Protein AF-0000000070552773 (afdb_homodimer)

pLDDT: mean 83.25, std 14.82, range [40.34, 98.75]

Nearest PDB structures (foldseek):
  8hmy-assembly1_B  TM=5.445E-01  e=4.331E+00  Homo sapiens
  3r3p-assembly1_B  TM=3.206E-01  e=7.259E-01  Bacillus phage 0305phi8-36
  2enx-assembly1_A  TM=3.230E-01  e=8.527E+00  Streptococcus agalactiae A909
  8hmy-assembly1_B  TM=5.468E-01  e=3.067E+00  Homo sapiens
  2enx-assembly1_A  TM=3.230E-01  e=8.173E+00  Streptococcus agalactiae A909

Foldseek 3Di:
DQDDPVRLLLVLLVLVCVVQVWDAFPCLPPDPQGVFGIDDPLETEREEEDSAQDPDDDDDPVSVVVQVVNSVVVVRPAYWYWYYNNDNDIDIDGDPVVVLVVVLVVQLVVVLVVPPLVVLQVVCVPPNVVSVVVNVCVSVVSSVVSVD/DQQDPVRLLLVLLVLVCVVQVWDADPCLPPDPQQVFGIDDPLETEREEEDSAQDPDDDDDPVSVVVQVVNSVVVVRPAYWYWYYNNDNDIDIDGDPVVVLVVVLVVQLVVVLVVPPLVVLQVVCVVPNVVSVVVNVCVSVVSSVVSVD

Structure (mmCIF, N/CA/C/O backbone):
data_AF-0000000070552773-model_v1
#
loop_
_entity.id
_entity.type
_entity.pdbx_description
1 polymer 'Holliday junction resolvase'
#
loop_
_atom_site.group_PDB
_atom_site.id
_atom_site.type_symbol
_atom_site.label_atom_id
_atom_site.label_alt_id
_atom_site.label_comp_id
_atom_site.label_asym_id
_atom_site.label_entity_id
_atom_site.label_seq_id
_atom_site.pdbx_PDB_ins_code
_atom_site.Cartn_x
_atom_site.Cartn_y
_atom_site.Cartn_z
_atom_site.occupancy
_atom_site.B_iso_or_equiv
_atom_site.auth_seq_id
_atom_site.auth_comp_id
_atom_site.auth_asym_id
_atom_site.auth_atom_id
_atom_site.pdbx_PDB_model_num
ATOM 1 N N . MET A 1 1 ? 22.359 13.383 24.219 1 40.75 1 MET A N 1
ATOM 2 C CA . MET A 1 1 ? 22.703 14.305 23.125 1 40.75 1 MET A CA 1
ATOM 3 C C . MET A 1 1 ? 21.625 14.32 22.062 1 40.75 1 MET A C 1
ATOM 5 O O . MET A 1 1 ? 21.109 13.266 21.672 1 40.75 1 MET A O 1
ATOM 9 N N . LYS A 1 2 ? 20.891 15.414 22.062 1 51.78 2 LYS A N 1
ATOM 10 C CA . LYS A 1 2 ? 19.766 15.609 21.156 1 51.78 2 LYS A CA 1
ATOM 11 C C . LYS A 1 2 ? 20.141 15.227 19.734 1 51.78 2 LYS A C 1
ATOM 13 O O . LYS A 1 2 ? 21.156 15.68 19.203 1 51.78 2 LYS A O 1
ATOM 18 N N . ASP A 1 3 ? 19.672 14.094 19.234 1 62.69 3 ASP A N 1
ATOM 19 C CA . ASP A 1 3 ? 20.047 13.656 17.891 1 62.69 3 ASP A CA 1
ATOM 20 C C . ASP A 1 3 ? 19.875 14.781 16.875 1 62.69 3 ASP A C 1
ATOM 22 O O . ASP A 1 3 ? 18.906 15.539 16.938 1 62.69 3 ASP A O 1
ATOM 26 N N . SER A 1 4 ? 20.906 15.078 16.219 1 80.44 4 SER A N 1
ATOM 27 C CA . SER A 1 4 ? 20.781 16.016 15.109 1 80.44 4 SER A CA 1
ATOM 28 C C . SER A 1 4 ? 19.719 15.578 14.117 1 80.44 4 SER A C 1
ATOM 30 O O . SER A 1 4 ? 19.312 14.414 14.109 1 80.44 4 SER A O 1
ATOM 32 N N . THR A 1 5 ? 19.078 16.5 13.57 1 83.69 5 THR A N 1
ATOM 33 C CA . THR A 1 5 ? 18.094 16.234 12.523 1 83.69 5 THR A CA 1
ATOM 34 C C . THR A 1 5 ? 18.641 15.203 11.531 1 83.69 5 THR A C 1
ATOM 36 O O . THR A 1 5 ? 17.922 14.289 11.125 1 83.69 5 THR A O 1
ATOM 39 N N . ARG A 1 6 ? 19.922 15.305 11.258 1 83.94 6 ARG A N 1
ATOM 40 C CA . ARG A 1 6 ? 20.547 14.391 10.312 1 83.94 6 ARG A CA 1
ATOM 41 C C . ARG A 1 6 ? 20.625 12.977 10.891 1 83.94 6 ARG A C 1
ATOM 43 O O . ARG A 1 6 ? 20.375 12 10.18 1 83.94 6 ARG A O 1
ATOM 50 N N . ALA A 1 7 ? 20.906 12.891 12.086 1 86.38 7 ALA A N 1
ATOM 51 C CA . ALA A 1 7 ? 21 11.594 12.734 1 86.38 7 ALA A CA 1
ATOM 52 C C . ALA A 1 7 ? 19.641 10.906 12.812 1 86.38 7 ALA A C 1
ATOM 54 O O . ALA A 1 7 ? 19.531 9.703 12.562 1 86.38 7 ALA A O 1
ATOM 55 N N . LYS A 1 8 ? 18.672 11.656 13.133 1 90 8 LYS A N 1
ATOM 56 C CA . LYS A 1 8 ? 17.312 11.102 13.25 1 90 8 LYS A CA 1
ATOM 57 C C . LYS A 1 8 ? 16.797 10.641 11.891 1 90 8 LYS A C 1
ATOM 59 O O . LYS A 1 8 ? 16.188 9.578 11.789 1 90 8 LYS A O 1
ATOM 64 N N . SER A 1 9 ? 17.062 11.414 10.883 1 89.62 9 SER A N 1
ATOM 65 C CA . SER A 1 9 ? 16.672 11.055 9.523 1 89.62 9 SER A CA 1
ATOM 66 C C . SER A 1 9 ? 17.359 9.773 9.062 1 89.62 9 SER A C 1
ATOM 68 O O . SER A 1 9 ? 16.734 8.891 8.477 1 89.62 9 SER A O 1
ATOM 70 N N . SER A 1 10 ? 18.562 9.695 9.375 1 88.38 10 SER A N 1
ATOM 71 C CA . SER A 1 10 ? 19.344 8.523 8.984 1 88.38 10 SER A CA 1
ATOM 72 C C . SER A 1 10 ? 18.828 7.262 9.672 1 88.38 10 SER A C 1
ATOM 74 O O . SER A 1 10 ? 18.766 6.195 9.062 1 88.38 10 SER A O 1
ATOM 76 N N . LYS A 1 11 ? 18.484 7.398 10.906 1 91.25 11 LYS A N 1
ATOM 77 C CA . LYS A 1 11 ? 17.938 6.266 11.641 1 91.25 11 LYS A CA 1
ATOM 78 C C . LYS A 1 11 ? 16.625 5.789 11.023 1 91.25 11 LYS A C 1
ATOM 80 O O . LYS A 1 11 ? 16.375 4.586 10.922 1 91.25 11 LYS A O 1
ATOM 85 N N . GLN A 1 12 ? 15.805 6.719 10.648 1 93.38 12 GLN A N 1
ATOM 86 C CA . GLN A 1 12 ? 14.555 6.344 10 1 93.38 12 GLN A CA 1
ATOM 87 C C . GLN A 1 12 ? 14.812 5.605 8.688 1 93.38 12 GLN A C 1
ATOM 89 O O . GLN A 1 12 ? 14.203 4.57 8.422 1 93.38 12 GLN A O 1
ATOM 94 N N . GLU A 1 13 ? 15.688 6.219 7.879 1 92.81 13 GLU A N 1
ATOM 95 C CA . GLU A 1 13 ? 15.992 5.625 6.578 1 92.81 13 GLU A CA 1
ATOM 96 C C . GLU A 1 13 ? 16.531 4.207 6.73 1 92.81 13 GLU A C 1
ATOM 98 O O . GLU A 1 13 ? 16.172 3.312 5.965 1 92.81 13 GLU A O 1
ATOM 103 N N . LYS A 1 14 ? 17.297 4 7.73 1 91.38 14 LYS A N 1
ATOM 104 C CA . LYS A 1 14 ? 17.828 2.666 7.996 1 91.38 14 LYS A CA 1
ATOM 105 C C . LYS A 1 14 ? 16.719 1.701 8.398 1 91.38 14 LYS A C 1
ATOM 107 O O . LYS A 1 14 ? 16.703 0.55 7.961 1 91.38 14 LYS A O 1
ATOM 112 N N . ARG A 1 15 ? 15.859 2.113 9.227 1 94.25 15 ARG A N 1
ATOM 113 C CA . ARG A 1 15 ? 14.727 1.3 9.664 1 94.25 15 ARG A CA 1
ATOM 114 C C . ARG A 1 15 ? 13.844 0.911 8.477 1 94.25 15 ARG A C 1
ATOM 116 O O . ARG A 1 15 ? 13.461 -0.252 8.344 1 94.25 15 ARG A O 1
ATOM 123 N N . ILE A 1 16 ? 13.586 1.885 7.641 1 94.69 16 ILE A N 1
ATOM 124 C CA . ILE A 1 16 ? 12.766 1.653 6.457 1 94.69 16 ILE A CA 1
ATOM 125 C C . ILE A 1 16 ? 13.453 0.635 5.547 1 94.69 16 ILE A C 1
ATOM 127 O O . ILE A 1 16 ? 12.828 -0.329 5.102 1 94.69 16 ILE A O 1
ATOM 131 N N . ALA A 1 17 ? 14.719 0.904 5.297 1 93.19 17 ALA A N 1
ATOM 132 C CA . ALA A 1 17 ? 15.484 0.023 4.414 1 93.19 17 ALA A CA 1
ATOM 133 C C . ALA A 1 17 ? 15.477 -1.411 4.934 1 93.19 17 ALA A C 1
ATOM 135 O O . ALA A 1 17 ? 15.281 -2.357 4.168 1 93.19 17 ALA A O 1
ATOM 136 N N . LYS A 1 18 ? 15.617 -1.566 6.168 1 91.25 18 LYS A N 1
ATOM 137 C CA . LYS A 1 18 ? 15.625 -2.891 6.781 1 91.25 18 LYS A CA 1
ATOM 138 C C . LYS A 1 18 ? 14.258 -3.559 6.672 1 91.25 18 LYS A C 1
ATOM 140 O O . LYS A 1 18 ? 14.172 -4.75 6.371 1 91.25 18 LYS A O 1
ATOM 145 N N . ALA A 1 19 ? 13.258 -2.844 6.871 1 90.56 19 ALA A N 1
ATOM 146 C CA . ALA A 1 19 ? 11.898 -3.383 6.918 1 90.56 19 ALA A CA 1
ATOM 147 C C . ALA A 1 19 ? 11.445 -3.852 5.535 1 90.56 19 ALA A C 1
ATOM 149 O O . ALA A 1 19 ? 10.789 -4.887 5.41 1 90.56 19 ALA A O 1
ATOM 150 N N . ILE A 1 20 ? 11.742 -3.129 4.488 1 91.25 20 ILE A N 1
ATOM 151 C CA . ILE A 1 20 ? 11.148 -3.432 3.191 1 91.25 20 ILE A CA 1
ATOM 152 C C . ILE A 1 20 ? 12.203 -4.062 2.279 1 91.25 20 ILE A C 1
ATOM 154 O O . ILE A 1 20 ? 11.914 -4.379 1.121 1 91.25 20 ILE A O 1
ATOM 158 N N . GLY A 1 21 ? 13.43 -4.211 2.76 1 86.44 21 GLY A N 1
ATOM 159 C CA . GLY A 1 21 ? 14.492 -4.809 1.964 1 86.44 21 GLY A CA 1
ATOM 160 C C . GLY A 1 21 ? 15.07 -3.857 0.935 1 86.44 21 GLY A C 1
ATOM 161 O O . GLY A 1 21 ? 15.227 -4.219 -0.234 1 86.44 21 GLY A O 1
ATOM 162 N N . GLY A 1 22 ? 15.305 -2.703 1.368 1 90.81 22 GLY A N 1
ATOM 163 C CA . GLY A 1 22 ? 15.867 -1.699 0.484 1 90.81 22 GLY A CA 1
ATOM 164 C C . GLY A 1 22 ? 17.234 -1.208 0.937 1 90.81 22 GLY A C 1
ATOM 165 O O . GLY A 1 22 ? 17.922 -1.891 1.696 1 90.81 22 GLY A O 1
ATOM 166 N N . ARG A 1 23 ? 17.672 -0.143 0.256 1 88.44 23 ARG A N 1
ATOM 167 C CA . ARG A 1 23 ? 18.953 0.475 0.61 1 88.44 23 ARG A CA 1
ATOM 168 C C . ARG A 1 23 ? 18.812 1.99 0.709 1 88.44 23 ARG A C 1
ATOM 170 O O . ARG A 1 23 ? 18 2.594 0.002 1 88.44 23 ARG A O 1
ATOM 177 N N . GLN A 1 24 ? 19.656 2.521 1.608 1 86.69 24 GLN A N 1
ATOM 178 C CA . GLN A 1 24 ? 19.719 3.977 1.722 1 86.69 24 GLN A CA 1
ATOM 179 C C . GLN A 1 24 ? 20.453 4.59 0.528 1 86.69 24 GLN A C 1
ATOM 181 O O . GLN A 1 24 ? 21.453 4.043 0.059 1 86.69 24 GLN A O 1
ATOM 186 N N . VAL A 1 25 ? 19.844 5.648 0.039 1 76.75 25 VAL A N 1
ATOM 187 C CA . VAL A 1 25 ? 20.547 6.387 -1 1 76.75 25 VAL A CA 1
ATOM 188 C C . VAL A 1 25 ? 21.578 7.324 -0.361 1 76.75 25 VAL A C 1
ATOM 190 O O . VAL A 1 25 ? 21.203 8.211 0.417 1 76.75 25 VAL A O 1
ATOM 193 N N . VAL A 1 26 ? 22.781 7.051 -0.577 1 66.81 26 VAL A N 1
ATOM 194 C CA . VAL A 1 26 ? 23.859 7.824 0.005 1 66.81 26 VAL A CA 1
ATOM 195 C C . VAL A 1 26 ? 23.812 9.258 -0.511 1 66.81 26 VAL A C 1
ATOM 197 O O . VAL A 1 26 ? 23.578 9.492 -1.699 1 66.81 26 VAL A O 1
ATOM 200 N N . GLY A 1 27 ? 24 10.234 0.342 1 61.62 27 GLY A N 1
ATOM 201 C CA . GLY A 1 27 ? 24.047 11.648 0.004 1 61.62 27 GLY A CA 1
ATOM 202 C C . GLY A 1 27 ? 22.672 12.258 -0.172 1 61.62 27 GLY A C 1
ATOM 203 O O . GLY A 1 27 ? 22.531 13.328 -0.767 1 61.62 27 GLY A O 1
ATOM 204 N N . SER A 1 28 ? 21.547 11.562 -0.009 1 60.16 28 SER A N 1
ATOM 205 C CA . SER A 1 28 ? 20.172 12.008 -0.224 1 60.16 28 SER A CA 1
ATOM 206 C C . SER A 1 28 ? 19.938 13.391 0.387 1 60.16 28 SER A C 1
ATOM 208 O O . SER A 1 28 ? 19.234 14.219 -0.189 1 60.16 28 SER A O 1
ATOM 210 N N . GLY A 1 29 ? 20.391 13.742 1.508 1 56.81 29 GLY A N 1
ATOM 211 C CA . GLY A 1 29 ? 20.188 15.031 2.135 1 56.81 29 GLY A CA 1
ATOM 212 C C . GLY A 1 29 ? 21.172 16.094 1.674 1 56.81 29 GLY A C 1
ATOM 213 O O . GLY A 1 29 ? 20.891 17.281 1.743 1 56.81 29 GLY A O 1
ATOM 214 N N . SER A 1 30 ? 22.25 15.664 1.32 1 52.47 30 SER A N 1
ATOM 215 C CA . SER A 1 30 ? 23.344 16.609 1.141 1 52.47 30 SER A CA 1
ATOM 216 C C . SER A 1 30 ? 23.609 16.891 -0.337 1 52.47 30 SER A C 1
ATOM 218 O O . SER A 1 30 ? 24.281 17.859 -0.688 1 52.47 30 SER A O 1
ATOM 220 N N . THR A 1 31 ? 23.297 15.875 -1.107 1 52.44 31 THR A N 1
ATOM 221 C CA . THR A 1 31 ? 23.641 16.062 -2.512 1 52.44 31 THR A CA 1
ATOM 222 C C . THR A 1 31 ? 22.391 16.344 -3.342 1 52.44 31 THR A C 1
ATOM 224 O O . THR A 1 31 ? 21.375 15.656 -3.203 1 52.44 31 THR A O 1
ATOM 227 N N . PRO A 1 32 ? 22.391 17.406 -4.035 1 52.72 32 PRO A N 1
ATOM 228 C CA . PRO A 1 32 ? 21.266 17.812 -4.875 1 52.72 32 PRO A CA 1
ATOM 229 C C . PRO A 1 32 ? 20.812 16.703 -5.832 1 52.72 32 PRO A C 1
ATOM 231 O O . PRO A 1 32 ? 19.688 16.734 -6.328 1 52.72 32 PRO A O 1
ATOM 234 N N . PHE A 1 33 ? 21.75 15.812 -6.102 1 49.56 33 PHE A N 1
ATOM 235 C CA . PHE A 1 33 ? 21.484 14.898 -7.203 1 49.56 33 PHE A CA 1
ATOM 236 C C . PHE A 1 33 ? 20.781 13.641 -6.707 1 49.56 33 PHE A C 1
ATOM 238 O O . PHE A 1 33 ? 20.109 12.945 -7.48 1 49.56 33 PHE A O 1
ATOM 245 N N . LEU A 1 34 ? 21.109 13.141 -5.535 1 51.75 34 LEU A N 1
ATOM 246 C CA . LEU A 1 34 ? 20.562 11.867 -5.078 1 51.75 34 LEU A CA 1
ATOM 247 C C . LEU A 1 34 ? 19.609 12.086 -3.902 1 51.75 34 LEU A C 1
ATOM 249 O O . LEU A 1 34 ? 20.047 12.227 -2.76 1 51.75 34 LEU A O 1
ATOM 253 N N . LYS A 1 35 ? 18.438 12.484 -4.141 1 54.84 35 LYS A N 1
ATOM 254 C CA . LYS A 1 35 ? 17.547 13.031 -3.125 1 54.84 35 LYS A CA 1
ATOM 255 C C . LYS A 1 35 ? 16.594 11.961 -2.596 1 54.84 35 LYS A C 1
ATOM 257 O O . LYS A 1 35 ? 15.797 12.227 -1.688 1 54.84 35 LYS A O 1
ATOM 262 N N . GLY A 1 36 ? 16.844 10.641 -2.926 1 61.06 36 GLY A N 1
ATOM 263 C CA . GLY A 1 36 ? 15.961 9.664 -2.32 1 61.06 36 GLY A CA 1
ATOM 264 C C . GLY A 1 36 ? 16.531 9.016 -1.075 1 61.06 36 GLY A C 1
ATOM 265 O O . GLY A 1 36 ? 17.75 8.945 -0.915 1 61.06 36 GLY A O 1
ATOM 266 N N . ASP A 1 37 ? 15.633 8.781 -0.139 1 82.5 37 ASP A N 1
ATOM 267 C CA . ASP A 1 37 ? 16.125 8.328 1.159 1 82.5 37 ASP A CA 1
ATOM 268 C C . ASP A 1 37 ? 16.297 6.809 1.175 1 82.5 37 ASP A C 1
ATOM 270 O O . ASP A 1 37 ? 17.312 6.305 1.657 1 82.5 37 ASP A O 1
ATOM 274 N N . VAL A 1 38 ? 15.383 6.133 0.49 1 91.62 38 VAL A N 1
ATOM 275 C CA . VAL A 1 38 ? 15.453 4.676 0.475 1 91.62 38 VAL A CA 1
ATOM 276 C C . VAL A 1 38 ? 14.945 4.148 -0.868 1 91.62 38 VAL A C 1
ATOM 278 O O . VAL A 1 38 ? 13.969 4.66 -1.415 1 91.62 38 VAL A O 1
ATOM 281 N N . ILE A 1 39 ? 15.625 3.191 -1.418 1 92.12 39 ILE A N 1
ATOM 282 C CA . ILE A 1 39 ? 15.211 2.512 -2.641 1 92.12 39 ILE A CA 1
ATOM 283 C C . ILE A 1 39 ? 15.008 1.024 -2.359 1 92.12 39 ILE A C 1
ATOM 285 O O . ILE A 1 39 ? 15.859 0.379 -1.747 1 92.12 39 ILE A O 1
ATOM 289 N N . ALA A 1 40 ? 13.844 0.543 -2.75 1 91.62 40 ALA A N 1
ATOM 290 C CA . ALA A 1 40 ? 13.523 -0.878 -2.664 1 91.62 40 ALA A CA 1
ATOM 291 C C . ALA A 1 40 ? 12.953 -1.393 -3.984 1 91.62 40 ALA A C 1
ATOM 293 O O . ALA A 1 40 ? 11.758 -1.246 -4.25 1 91.62 40 ALA A O 1
ATOM 294 N N . GLY A 1 41 ? 13.82 -2.053 -4.801 1 88.69 41 GLY A N 1
ATOM 295 C CA . GLY A 1 41 ? 13.375 -2.418 -6.137 1 88.69 41 GLY A CA 1
ATOM 296 C C . GLY A 1 41 ? 12.977 -1.223 -6.98 1 88.69 41 GLY A C 1
ATOM 297 O O . GLY A 1 41 ? 13.766 -0.3 -7.172 1 88.69 41 GLY A O 1
ATOM 298 N N . ASP A 1 42 ? 11.711 -1.225 -7.363 1 92.81 42 ASP A N 1
ATOM 299 C CA . ASP A 1 42 ? 11.203 -0.152 -8.211 1 92.81 42 ASP A CA 1
ATOM 300 C C . ASP A 1 42 ? 10.531 0.938 -7.383 1 92.81 42 ASP A C 1
ATOM 302 O O . ASP A 1 42 ? 9.883 1.832 -7.93 1 92.81 42 ASP A O 1
ATOM 306 N N . LEU A 1 43 ? 10.742 0.849 -6.09 1 95.75 43 LEU A N 1
ATOM 307 C CA . LEU A 1 43 ? 10.07 1.786 -5.191 1 95.75 43 LEU A CA 1
ATOM 308 C C . LEU A 1 43 ? 11.07 2.789 -4.617 1 95.75 43 LEU A C 1
ATOM 310 O O . LEU A 1 43 ? 12.07 2.4 -4.012 1 95.75 43 LEU A O 1
ATOM 314 N N . PHE A 1 44 ? 10.82 4.066 -4.902 1 94.88 44 PHE A N 1
ATOM 315 C CA . PHE A 1 44 ? 11.539 5.188 -4.305 1 94.88 44 PHE A CA 1
ATOM 316 C C . PHE A 1 44 ? 10.797 5.707 -3.076 1 94.88 44 PHE A C 1
ATOM 318 O O . PHE A 1 44 ? 9.602 5.992 -3.143 1 94.88 44 PHE A O 1
ATOM 325 N N . ILE A 1 45 ? 11.531 5.832 -1.945 1 96 45 ILE A N 1
ATOM 326 C CA . ILE A 1 45 ? 10.859 6.266 -0.725 1 96 45 ILE A CA 1
ATOM 327 C C . ILE A 1 45 ? 11.523 7.535 -0.195 1 96 45 ILE A C 1
ATOM 329 O O . ILE A 1 45 ? 12.734 7.559 0.037 1 96 45 ILE A O 1
ATOM 333 N N . GLU A 1 46 ? 10.805 8.539 -0.111 1 94.69 46 GLU A N 1
ATOM 334 C CA . GLU A 1 46 ? 11.195 9.758 0.583 1 94.69 46 GLU A CA 1
ATOM 335 C C . GLU A 1 46 ? 10.781 9.719 2.053 1 94.69 46 GLU A C 1
ATOM 337 O O . GLU A 1 46 ? 9.602 9.547 2.365 1 94.69 46 GLU A O 1
ATOM 342 N N . ALA A 1 47 ? 11.719 9.906 2.975 1 94.69 47 ALA A N 1
ATOM 343 C CA . ALA A 1 47 ? 11.438 9.773 4.406 1 94.69 47 ALA A CA 1
ATOM 344 C C . ALA A 1 47 ? 11.352 11.148 5.07 1 94.69 47 ALA A C 1
ATOM 346 O O . ALA A 1 47 ? 12.156 12.039 4.781 1 94.69 47 ALA A O 1
ATOM 347 N N . LYS A 1 48 ? 10.32 11.336 5.871 1 94.5 48 LYS A N 1
ATOM 348 C CA . LYS A 1 48 ? 10.094 12.531 6.68 1 94.5 48 LYS A CA 1
ATOM 349 C C . LYS A 1 48 ? 9.789 12.164 8.125 1 94.5 48 LYS A C 1
ATOM 351 O O . LYS A 1 48 ? 8.82 11.461 8.406 1 94.5 48 LYS A O 1
ATOM 356 N N . THR A 1 49 ? 10.617 12.664 9.062 1 94.81 49 THR A N 1
ATOM 357 C CA . THR A 1 49 ? 10.391 12.328 10.461 1 94.81 49 THR A CA 1
ATOM 358 C C . THR A 1 49 ? 10.383 13.586 11.32 1 94.81 49 THR A C 1
ATOM 360 O O . THR A 1 49 ? 11.125 14.531 11.062 1 94.81 49 THR A O 1
ATOM 363 N N . LYS A 1 50 ? 9.484 13.555 12.328 1 95.31 50 LYS A N 1
ATOM 364 C CA . LYS A 1 50 ? 9.516 14.602 13.344 1 95.31 50 LYS A CA 1
ATOM 365 C C . LYS A 1 50 ? 10.695 14.406 14.297 1 95.31 50 LYS A C 1
ATOM 367 O O . LYS A 1 50 ? 11.023 13.273 14.656 1 95.31 50 LYS A O 1
ATOM 372 N N . MET A 1 51 ? 11.25 15.516 14.68 1 93.44 51 MET A N 1
ATOM 373 C CA . MET A 1 51 ? 12.375 15.461 15.602 1 93.44 51 MET A CA 1
ATOM 374 C C . MET A 1 51 ? 11.938 14.945 16.969 1 93.44 51 MET A C 1
ATOM 376 O O . MET A 1 51 ? 12.656 14.18 17.609 1 93.44 51 MET A O 1
ATOM 380 N N . ASN A 1 52 ? 10.805 15.406 17.391 1 94 52 ASN A N 1
ATOM 381 C CA . ASN A 1 52 ? 10.211 15 18.656 1 94 52 ASN A CA 1
ATOM 382 C C . ASN A 1 52 ? 8.844 14.344 18.438 1 94 52 ASN A C 1
ATOM 384 O O . ASN A 1 52 ? 8.156 14.641 17.469 1 94 52 ASN A O 1
ATOM 388 N N . PRO A 1 53 ? 8.57 13.414 19.422 1 95.5 53 PRO A N 1
ATOM 389 C CA . PRO A 1 53 ? 7.254 12.789 19.297 1 95.5 53 PRO A CA 1
ATOM 390 C C . PRO A 1 53 ? 6.121 13.805 19.172 1 95.5 53 PRO A C 1
ATOM 392 O O . PRO A 1 53 ? 6.082 14.781 19.922 1 95.5 53 PRO A O 1
ATOM 395 N N . SER A 1 54 ? 5.328 13.633 18.203 1 97.5 54 SER A N 1
ATOM 396 C CA . SER A 1 54 ? 4.223 14.539 17.891 1 97.5 54 SER A CA 1
ATOM 397 C C . SER A 1 54 ? 2.939 13.766 17.609 1 97.5 54 SER A C 1
ATOM 399 O O . SER A 1 54 ? 2.986 12.602 17.219 1 97.5 54 SER A O 1
ATOM 401 N N . GLN A 1 55 ? 1.86 14.383 17.875 1 97.94 55 GLN A N 1
ATOM 402 C CA . GLN A 1 55 ? 0.562 13.75 17.656 1 97.94 55 GLN A CA 1
ATOM 403 C C . GLN A 1 55 ? 0.05 14.039 16.25 1 97.94 55 GLN A C 1
ATOM 405 O O . GLN A 1 55 ? -1.004 13.53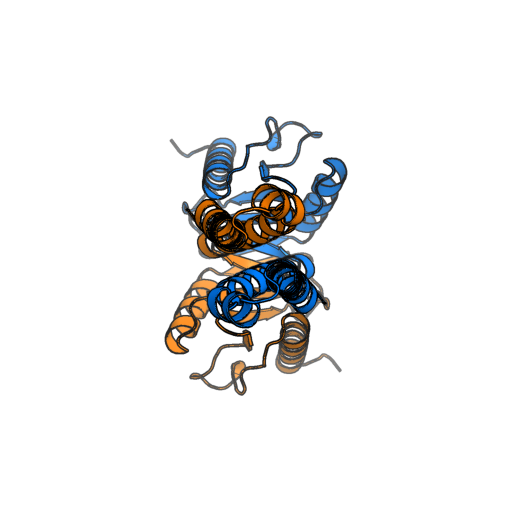9 15.852 1 97.94 55 GLN A O 1
ATOM 410 N N . SER A 1 56 ? 0.795 14.836 15.555 1 98.25 56 SER A N 1
ATOM 411 C CA . SER A 1 56 ? 0.404 15.164 14.188 1 98.25 56 SER A CA 1
ATOM 412 C C . SER A 1 56 ? 1.622 15.445 13.312 1 98.25 56 SER A C 1
ATOM 414 O O . SER A 1 56 ? 2.719 15.68 13.828 1 98.25 56 SER A O 1
ATOM 416 N N . ILE A 1 57 ? 1.462 15.375 12.023 1 97.81 57 ILE A N 1
ATOM 417 C CA . ILE A 1 57 ? 2.48 15.719 11.039 1 97.81 57 ILE A CA 1
ATOM 418 C C . ILE A 1 57 ? 1.819 16.328 9.805 1 97.81 57 ILE A C 1
ATOM 420 O O . ILE A 1 57 ? 0.764 15.867 9.367 1 97.81 57 ILE A O 1
ATOM 424 N N . THR A 1 58 ? 2.365 17.359 9.359 1 98 58 THR A N 1
ATOM 425 C CA . THR A 1 58 ? 1.865 18 8.148 1 98 58 THR A CA 1
ATOM 426 C C . THR A 1 58 ? 2.521 17.406 6.906 1 98 58 THR A C 1
ATOM 428 O O . THR A 1 58 ? 3.746 17.438 6.766 1 98 58 THR A O 1
ATOM 431 N N . VAL A 1 59 ? 1.688 16.875 6.062 1 97.81 59 VAL A N 1
ATOM 432 C CA . VAL A 1 59 ? 2.156 16.344 4.789 1 97.81 59 VAL A CA 1
ATOM 433 C C . VAL A 1 59 ? 1.98 17.391 3.689 1 97.81 59 VAL A C 1
ATOM 435 O O . VAL A 1 59 ? 0.915 18 3.568 1 97.81 59 VAL A O 1
ATOM 438 N N . LYS A 1 60 ? 2.992 17.5 2.939 1 97.75 60 LYS A N 1
ATOM 439 C CA . LYS A 1 60 ? 2.965 18.516 1.886 1 97.75 60 LYS A CA 1
ATOM 440 C C . LYS A 1 60 ? 2.869 17.875 0.507 1 97.75 60 LYS A C 1
ATOM 442 O O . LYS A 1 60 ? 3.516 16.859 0.244 1 97.75 60 LYS A O 1
ATOM 447 N N . LYS A 1 61 ? 2.129 18.516 -0.334 1 96.81 61 LYS A N 1
ATOM 448 C CA . LYS A 1 61 ? 2.021 18.062 -1.717 1 96.81 61 LYS A CA 1
ATOM 449 C C . LYS A 1 61 ? 3.381 18.094 -2.412 1 96.81 61 LYS A C 1
ATOM 451 O O . LYS A 1 61 ? 3.668 17.25 -3.26 1 96.81 61 LYS A O 1
ATOM 456 N N . SER A 1 62 ? 4.137 19.062 -2.037 1 96.38 62 SER A N 1
ATOM 457 C CA . SER A 1 62 ? 5.449 19.203 -2.656 1 96.38 62 SER A CA 1
ATOM 458 C C . SER A 1 62 ? 6.34 18 -2.367 1 96.38 62 SER A C 1
ATOM 460 O O . SER A 1 62 ? 7.207 17.656 -3.174 1 96.38 62 SER A O 1
ATOM 462 N N . TRP A 1 63 ? 6.188 17.297 -1.187 1 94.75 63 TRP A N 1
ATOM 463 C CA . TRP A 1 63 ? 6.918 16.062 -0.904 1 94.75 63 TRP A CA 1
ATOM 464 C C . TRP A 1 63 ? 6.598 14.992 -1.94 1 94.75 63 TRP A C 1
ATOM 466 O O . TRP A 1 63 ? 7.496 14.297 -2.414 1 94.75 63 TRP A O 1
ATOM 476 N N . ILE A 1 64 ? 5.348 14.961 -2.277 1 96.5 64 ILE A N 1
ATOM 477 C CA . ILE A 1 64 ? 4.844 13.938 -3.189 1 96.5 64 ILE A CA 1
ATOM 478 C C . ILE A 1 64 ? 5.348 14.219 -4.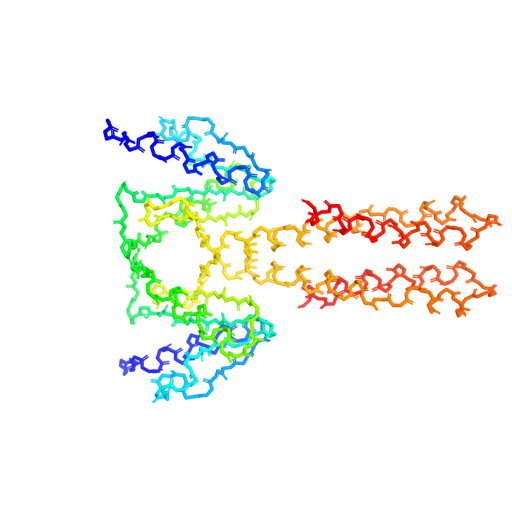605 1 96.5 64 ILE A C 1
ATOM 480 O O . ILE A 1 64 ? 5.867 13.32 -5.273 1 96.5 64 ILE A O 1
ATOM 484 N N . ASP A 1 65 ? 5.219 15.453 -4.969 1 95.31 65 ASP A N 1
ATOM 485 C CA . ASP A 1 65 ? 5.676 15.844 -6.301 1 95.31 65 ASP A CA 1
ATOM 486 C C . ASP A 1 65 ? 7.172 15.586 -6.465 1 95.31 65 ASP A C 1
ATOM 488 O O . ASP A 1 65 ? 7.605 15.055 -7.492 1 95.31 65 ASP A O 1
ATOM 492 N N . LYS A 1 66 ? 7.906 15.93 -5.508 1 92.94 66 LYS A N 1
ATOM 493 C CA . LYS A 1 66 ? 9.352 15.734 -5.555 1 92.94 66 LYS A CA 1
ATOM 494 C C . LYS A 1 66 ? 9.703 14.25 -5.598 1 92.94 66 LYS A C 1
ATOM 496 O O . LYS A 1 66 ? 10.594 13.836 -6.344 1 92.94 66 LYS A O 1
ATOM 501 N N . ALA A 1 67 ? 9.023 13.461 -4.746 1 94.31 67 ALA A N 1
ATOM 502 C CA . ALA A 1 67 ? 9.266 12.016 -4.738 1 94.31 67 ALA A CA 1
ATOM 503 C C . ALA A 1 67 ? 8.984 11.414 -6.109 1 94.31 67 ALA A C 1
ATOM 505 O O . ALA A 1 67 ? 9.742 10.562 -6.586 1 94.31 67 ALA A O 1
ATOM 506 N N . LYS A 1 68 ? 7.91 11.867 -6.688 1 95 68 LYS A N 1
ATOM 507 C CA . LYS A 1 68 ? 7.559 11.391 -8.023 1 95 68 LYS A CA 1
ATOM 508 C C . LYS A 1 68 ? 8.641 11.742 -9.039 1 95 68 LYS A C 1
ATOM 510 O O . LYS A 1 68 ? 9.094 10.891 -9.805 1 95 68 LYS A O 1
ATOM 515 N N . GLU A 1 69 ? 9.031 12.961 -9.008 1 93.31 69 GLU A N 1
ATOM 516 C CA . GLU A 1 69 ? 10.07 13.43 -9.93 1 93.31 69 GLU A CA 1
ATOM 517 C C . GLU A 1 69 ? 11.367 12.648 -9.742 1 93.31 69 GLU A C 1
ATOM 519 O O . GLU A 1 69 ? 11.992 12.234 -10.719 1 93.31 69 GLU A O 1
ATOM 524 N N . GLN A 1 70 ? 11.766 12.469 -8.523 1 90.25 70 GLN A N 1
ATOM 525 C CA . GLN A 1 70 ? 13.016 11.773 -8.219 1 90.25 70 GLN A CA 1
ATOM 526 C C . GLN A 1 70 ? 12.93 10.297 -8.617 1 90.25 70 GLN A C 1
ATOM 528 O O . GLN A 1 70 ? 13.898 9.727 -9.117 1 90.25 70 GLN A O 1
ATOM 533 N N . SER A 1 71 ? 11.766 9.758 -8.297 1 93.31 71 SER A N 1
ATOM 534 C CA . SER A 1 71 ? 11.586 8.359 -8.688 1 93.31 71 SER A CA 1
ATOM 535 C C . SER A 1 71 ? 11.766 8.18 -10.188 1 93.31 71 SER A C 1
ATOM 537 O O . SER A 1 71 ? 12.445 7.254 -10.633 1 93.31 71 SER A O 1
ATOM 539 N N . LEU A 1 72 ? 11.203 9.062 -10.969 1 92.19 72 LEU A N 1
ATOM 540 C CA . LEU A 1 72 ? 11.312 9.016 -12.422 1 92.19 72 LEU A CA 1
ATOM 541 C C . LEU A 1 72 ? 12.758 9.219 -12.859 1 92.19 72 LEU A C 1
ATOM 543 O O . LEU A 1 72 ? 13.242 8.523 -13.758 1 92.19 72 LEU A O 1
ATOM 547 N N . ALA A 1 73 ? 13.391 10.141 -12.25 1 88.56 73 ALA A N 1
ATOM 548 C CA . ALA A 1 73 ? 14.789 10.43 -12.57 1 88.56 73 ALA A CA 1
ATOM 549 C C . ALA A 1 73 ? 15.672 9.219 -12.312 1 88.56 73 ALA A C 1
ATOM 551 O O . ALA A 1 73 ? 16.656 9 -13.008 1 88.56 73 ALA A O 1
ATOM 552 N N . MET A 1 74 ? 15.305 8.43 -11.336 1 87.94 74 MET A N 1
ATOM 553 C CA . MET A 1 74 ? 16.078 7.246 -10.961 1 87.94 74 MET A CA 1
ATOM 554 C C . MET A 1 74 ? 15.562 6.004 -11.672 1 87.94 74 MET A C 1
ATOM 556 O O . MET A 1 74 ? 15.945 4.883 -11.336 1 87.94 74 MET A O 1
ATOM 560 N N . ARG A 1 75 ? 14.539 6.219 -12.555 1 92.25 75 ARG A N 1
ATOM 561 C CA . ARG A 1 75 ? 13.945 5.16 -13.367 1 92.25 75 ARG A CA 1
ATOM 562 C C . ARG A 1 75 ? 13.234 4.137 -12.492 1 92.25 75 ARG A C 1
ATOM 564 O O . ARG A 1 75 ? 13.375 2.928 -12.695 1 92.25 75 ARG A O 1
ATOM 571 N N . LYS A 1 76 ? 12.68 4.641 -11.414 1 91.94 76 LYS A N 1
ATOM 572 C CA . LYS A 1 76 ? 11.773 3.863 -10.57 1 91.94 76 LYS A CA 1
ATOM 573 C C . LYS A 1 76 ? 10.312 4.156 -10.906 1 91.94 76 LYS A C 1
ATOM 575 O O . LYS A 1 76 ? 9.953 5.305 -11.172 1 91.94 76 LYS A O 1
ATOM 580 N N . SER A 1 77 ? 9.516 3.145 -10.922 1 93.5 77 SER A N 1
ATOM 581 C CA . SER A 1 77 ? 8.133 3.291 -11.375 1 93.5 77 SER A CA 1
ATOM 582 C C . SER A 1 77 ? 7.223 3.717 -10.234 1 93.5 77 SER A C 1
ATOM 584 O O . SER A 1 77 ? 6.121 4.223 -10.469 1 93.5 77 SER A O 1
ATOM 586 N N . ASP A 1 78 ? 7.73 3.453 -9.023 1 96.25 78 ASP A N 1
ATOM 587 C CA . ASP A 1 78 ? 6.863 3.723 -7.879 1 96.25 78 ASP A CA 1
ATOM 588 C C . ASP A 1 78 ? 7.559 4.625 -6.863 1 96.25 78 ASP A C 1
ATOM 590 O O . ASP A 1 78 ? 8.789 4.715 -6.844 1 96.25 78 ASP A O 1
ATOM 594 N N . TYR A 1 79 ? 6.746 5.289 -6.117 1 97.12 79 TYR A N 1
ATOM 595 C CA . TYR A 1 79 ? 7.258 6.137 -5.051 1 97.12 79 TYR A CA 1
ATOM 596 C C . TYR A 1 79 ? 6.309 6.148 -3.857 1 97.12 79 TYR A C 1
ATOM 598 O O . TYR A 1 79 ? 5.129 5.809 -3.992 1 97.12 79 TYR A O 1
ATOM 606 N N . ALA A 1 80 ? 6.84 6.488 -2.707 1 98.12 80 ALA A N 1
ATOM 607 C CA . ALA A 1 80 ? 6.09 6.633 -1.463 1 98.12 80 ALA A CA 1
ATOM 608 C C . ALA A 1 80 ? 6.746 7.652 -0.54 1 98.12 80 ALA A C 1
ATOM 610 O O . ALA A 1 80 ? 7.941 7.934 -0.668 1 98.12 80 ALA A O 1
ATOM 611 N N . ILE A 1 81 ? 5.953 8.25 0.278 1 97.62 81 ILE A N 1
ATOM 612 C CA . ILE A 1 81 ? 6.457 9.039 1.393 1 97.62 81 ILE A CA 1
ATOM 613 C C . ILE A 1 81 ? 6.344 8.242 2.689 1 97.62 81 ILE A C 1
ATOM 615 O O . ILE A 1 81 ? 5.262 7.758 3.033 1 97.62 81 ILE A O 1
ATOM 619 N N . ALA A 1 82 ? 7.422 8.07 3.355 1 97.56 82 ALA A N 1
ATOM 620 C CA . ALA A 1 82 ? 7.395 7.469 4.688 1 97.56 82 ALA A CA 1
ATOM 621 C C . ALA A 1 82 ? 7.492 8.539 5.773 1 97.56 82 ALA A C 1
ATOM 623 O O . ALA A 1 82 ? 8.453 9.305 5.812 1 97.56 82 ALA A O 1
ATOM 624 N N . VAL A 1 83 ? 6.484 8.57 6.613 1 97.62 83 VAL A N 1
ATOM 625 C CA . VAL A 1 83 ? 6.48 9.586 7.664 1 97.62 83 VAL A CA 1
ATOM 626 C C . VAL A 1 83 ? 6.559 8.914 9.031 1 97.62 83 VAL A C 1
ATOM 628 O O . VAL A 1 83 ? 6.09 7.785 9.203 1 97.62 83 VAL A O 1
ATOM 631 N N . SER A 1 84 ? 7.141 9.586 9.945 1 97.38 84 SER A N 1
ATOM 632 C CA . SER A 1 84 ? 7.164 9.195 11.352 1 97.38 84 SER A CA 1
ATOM 633 C C . SER A 1 84 ? 6.781 10.352 12.258 1 97.38 84 SER A C 1
ATOM 635 O O . SER A 1 84 ? 7.199 11.492 12.031 1 97.38 84 SER A O 1
ATOM 637 N N . PHE A 1 85 ? 6.031 10.078 13.305 1 97.81 85 PHE A N 1
ATOM 638 C CA . PHE A 1 85 ? 5.578 11.102 14.25 1 97.81 85 PHE A CA 1
ATOM 639 C C . PHE A 1 85 ? 6.641 11.367 15.305 1 97.81 85 PHE A C 1
ATOM 641 O O . PHE A 1 85 ? 6.383 12.062 16.297 1 97.81 85 PHE A O 1
ATOM 648 N N . GLY A 1 86 ? 7.816 10.82 15.117 1 95.25 86 GLY A N 1
ATOM 649 C CA . GLY A 1 86 ? 8.906 11.023 16.062 1 95.25 86 GLY A CA 1
ATOM 650 C C . GLY A 1 86 ? 9.25 9.773 16.859 1 95.25 86 GLY A C 1
ATOM 651 O O . GLY A 1 86 ? 10.258 9.734 17.547 1 95.25 86 GLY A O 1
ATOM 652 N N . ASP A 1 87 ? 8.445 8.797 16.828 1 94.31 87 ASP A N 1
ATOM 653 C CA . ASP A 1 87 ? 8.695 7.469 17.391 1 94.31 87 ASP A CA 1
ATOM 654 C C . ASP A 1 87 ? 9.18 6.5 16.297 1 94.31 87 ASP A C 1
ATOM 656 O O . ASP A 1 87 ? 9.117 6.812 15.109 1 94.31 87 ASP A O 1
ATOM 660 N N . PRO A 1 88 ? 9.75 5.414 16.688 1 94.19 88 PRO A N 1
ATOM 661 C CA . PRO A 1 88 ? 10.297 4.473 15.703 1 94.19 88 PRO A CA 1
ATOM 662 C C . PRO A 1 88 ? 9.219 3.652 15.008 1 94.19 88 PRO A C 1
ATOM 664 O O . PRO A 1 88 ? 9.227 2.422 15.078 1 94.19 88 PRO A O 1
ATOM 667 N N . LYS A 1 89 ? 8.305 4.234 14.438 1 96.31 89 LYS A N 1
ATOM 668 C CA . LYS A 1 89 ? 7.23 3.668 13.625 1 96.31 89 LYS A CA 1
ATOM 669 C C . LYS A 1 89 ? 6.988 4.504 12.375 1 96.31 89 LYS A C 1
ATOM 671 O O . LYS A 1 89 ? 6.926 5.734 12.445 1 96.31 89 LYS A O 1
ATOM 676 N N . ASP A 1 90 ? 6.906 3.809 11.289 1 97.38 90 ASP A N 1
ATOM 677 C CA . ASP A 1 90 ? 6.723 4.527 10.031 1 97.38 90 ASP A CA 1
ATOM 678 C C . ASP A 1 90 ? 5.336 4.262 9.445 1 97.38 90 ASP A C 1
ATOM 680 O O . ASP A 1 90 ? 4.734 3.219 9.711 1 97.38 90 ASP A O 1
ATOM 684 N N . TYR A 1 91 ? 4.863 5.16 8.742 1 98.38 91 TYR A N 1
ATOM 685 C CA . TYR A 1 91 ? 3.664 5.086 7.918 1 98.38 91 TYR A CA 1
ATOM 686 C C . TYR A 1 91 ? 3.959 5.508 6.484 1 98.38 91 TYR A C 1
ATOM 688 O O . TYR A 1 91 ? 4.785 6.391 6.25 1 98.38 91 TYR A O 1
ATOM 696 N N . TYR A 1 92 ? 3.307 4.922 5.594 1 98.62 92 TYR A N 1
ATOM 697 C CA . TYR A 1 92 ? 3.582 5.199 4.188 1 98.62 92 TYR A CA 1
ATOM 698 C C . TYR A 1 92 ? 2.398 5.891 3.525 1 98.62 92 TYR A C 1
ATOM 700 O O . TYR A 1 92 ? 1.257 5.441 3.656 1 98.62 92 TYR A O 1
ATOM 708 N N . LEU A 1 93 ? 2.678 6.941 2.895 1 98.69 93 LEU A N 1
ATOM 709 C CA . LEU A 1 93 ? 1.722 7.617 2.023 1 98.69 93 LEU A CA 1
ATOM 710 C C . LEU A 1 93 ? 1.964 7.25 0.564 1 98.69 93 LEU A C 1
ATOM 712 O O . LEU A 1 93 ? 3.049 7.492 0.029 1 98.69 93 LEU A O 1
ATOM 716 N N . ILE A 1 94 ? 0.93 6.723 -0.046 1 98.56 94 ILE A N 1
ATOM 717 C CA . ILE A 1 94 ? 1.058 6.309 -1.439 1 98.56 94 ILE A CA 1
ATOM 718 C C . ILE A 1 94 ? -0.15 6.797 -2.236 1 98.56 94 ILE A C 1
ATOM 720 O O . ILE A 1 94 ? -1.216 7.043 -1.669 1 98.56 94 ILE A O 1
ATOM 724 N N . GLU A 1 95 ? 0.071 6.934 -3.521 1 97.62 95 GLU A N 1
ATOM 725 C CA . GLU A 1 95 ? -1.009 7.383 -4.395 1 97.62 95 GLU A CA 1
ATOM 726 C C . GLU A 1 95 ? -2.057 6.289 -4.586 1 97.62 95 GLU A C 1
ATOM 728 O O . GLU A 1 95 ? -1.776 5.109 -4.367 1 97.62 95 GLU A O 1
ATOM 733 N N . ASP A 1 96 ? -3.195 6.715 -4.988 1 96.5 96 ASP A N 1
ATOM 734 C CA . ASP A 1 96 ? -4.336 5.816 -5.137 1 96.5 96 ASP A CA 1
ATOM 735 C C . ASP A 1 96 ? -4.039 4.711 -6.145 1 96.5 96 ASP A C 1
ATOM 737 O O . ASP A 1 96 ? -4.332 3.539 -5.898 1 96.5 96 ASP A O 1
ATOM 741 N N . SER A 1 97 ? -3.361 5.035 -7.258 1 94.81 97 SER A N 1
ATOM 742 C CA . SER A 1 97 ? -3.066 4.035 -8.281 1 94.81 97 SER A CA 1
ATOM 743 C C . SER A 1 97 ? -2.148 2.945 -7.738 1 94.81 97 SER A C 1
ATOM 745 O O . SER A 1 97 ? -2.34 1.764 -8.031 1 94.81 97 SER A O 1
ATOM 747 N N . PHE A 1 98 ? -1.146 3.338 -6.984 1 96.88 98 PHE A N 1
ATOM 748 C CA . PHE A 1 98 ? -0.225 2.367 -6.406 1 96.88 98 PHE A CA 1
ATOM 749 C C . PHE A 1 98 ? -0.93 1.507 -5.363 1 96.88 98 PHE A C 1
ATOM 751 O O . PHE A 1 98 ? -0.724 0.292 -5.312 1 96.88 98 PHE A O 1
ATOM 758 N N . MET A 1 99 ? -1.771 2.1 -4.551 1 97.25 99 MET A N 1
ATOM 759 C CA . MET A 1 99 ? -2.551 1.345 -3.576 1 97.25 99 MET A CA 1
ATOM 760 C C . MET A 1 99 ? -3.424 0.302 -4.266 1 97.25 99 MET A C 1
ATOM 762 O O . MET A 1 99 ? -3.471 -0.854 -3.844 1 97.25 99 MET A O 1
ATOM 766 N N . GLU A 1 100 ? -4.094 0.763 -5.266 1 94.19 100 GLU A N 1
ATOM 767 C CA . GLU A 1 100 ? -4.953 -0.151 -6.012 1 94.19 100 GLU A CA 1
ATOM 768 C C . GLU A 1 100 ? -4.16 -1.342 -6.547 1 94.19 100 GLU A C 1
ATOM 770 O O . GLU A 1 100 ? -4.605 -2.486 -6.438 1 94.19 100 GLU A O 1
ATOM 775 N N . GLU A 1 101 ? -3.061 -1.065 -7.098 1 94.12 101 GLU A N 1
ATOM 776 C CA . GLU A 1 101 ? -2.207 -2.123 -7.633 1 94.12 101 GLU A CA 1
ATOM 777 C C . GLU A 1 101 ? -1.782 -3.096 -6.535 1 94.12 101 GLU A C 1
ATOM 779 O O . GLU A 1 101 ? -1.801 -4.312 -6.734 1 94.12 101 GLU A O 1
ATOM 784 N N . LEU A 1 102 ? -1.391 -2.568 -5.414 1 95.38 102 LEU A N 1
ATOM 785 C CA . LEU A 1 102 ? -0.925 -3.398 -4.305 1 95.38 102 LEU A CA 1
ATOM 786 C C . LEU A 1 102 ? -2.055 -4.27 -3.768 1 95.38 102 LEU A C 1
ATOM 788 O O . LEU A 1 102 ? -1.842 -5.441 -3.447 1 95.38 102 LEU A O 1
ATOM 792 N N . LEU A 1 103 ? -3.197 -3.664 -3.684 1 94.44 103 LEU A N 1
ATOM 793 C CA . LEU A 1 103 ? -4.344 -4.434 -3.217 1 94.44 103 LEU A CA 1
ATOM 794 C C . LEU A 1 103 ? -4.703 -5.535 -4.211 1 94.44 103 LEU A C 1
ATOM 796 O O . LEU A 1 103 ? -5.109 -6.629 -3.814 1 94.44 103 LEU A O 1
ATOM 800 N N . LYS A 1 104 ? -4.59 -5.223 -5.469 1 91 104 LYS A N 1
ATOM 801 C CA . LYS A 1 104 ? -4.82 -6.234 -6.496 1 91 104 LYS A CA 1
ATOM 802 C C . LYS A 1 104 ? -3.812 -7.375 -6.379 1 91 104 LYS A C 1
ATOM 804 O O . LYS A 1 104 ? -4.168 -8.547 -6.535 1 91 104 LYS A O 1
ATOM 809 N N . ALA A 1 105 ? -2.59 -7.035 -6.133 1 90.69 105 ALA A N 1
ATOM 810 C CA . ALA A 1 105 ? -1.564 -8.055 -5.945 1 90.69 105 ALA A CA 1
ATOM 811 C C . ALA A 1 105 ? -1.906 -8.969 -4.77 1 90.69 105 ALA A C 1
ATOM 813 O O . ALA A 1 105 ? -1.788 -10.195 -4.871 1 90.69 105 ALA A O 1
ATOM 814 N N . ARG A 1 106 ? -2.279 -8.398 -3.725 1 91.12 106 ARG A N 1
ATOM 815 C CA . ARG A 1 106 ? -2.658 -9.18 -2.553 1 91.12 106 ARG A CA 1
ATOM 816 C C . ARG A 1 106 ? -3.816 -10.125 -2.875 1 91.12 106 ARG A C 1
ATOM 818 O O . ARG A 1 106 ? -3.803 -11.289 -2.479 1 91.12 106 ARG A O 1
ATOM 825 N N . GLU A 1 107 ? -4.742 -9.547 -3.551 1 88.88 107 GLU A N 1
ATOM 826 C CA . GLU A 1 107 ? -5.891 -10.359 -3.938 1 88.88 107 GLU A CA 1
ATOM 827 C C . GLU A 1 107 ? -5.473 -11.5 -4.863 1 88.88 107 GLU A C 1
ATOM 829 O O . GLU A 1 107 ? -5.969 -12.617 -4.742 1 88.88 107 GLU A O 1
ATOM 834 N N . ALA A 1 108 ? -4.637 -11.18 -5.785 1 86.06 108 ALA A N 1
ATOM 835 C CA . ALA A 1 108 ? -4.133 -12.203 -6.699 1 86.06 108 ALA A CA 1
ATOM 836 C C . ALA A 1 108 ? -3.461 -13.336 -5.934 1 86.06 108 ALA A C 1
ATOM 838 O O . ALA A 1 108 ? -3.697 -14.516 -6.219 1 86.06 108 ALA A O 1
ATOM 839 N N . VAL A 1 109 ? -2.688 -12.984 -4.961 1 87.88 109 VAL A N 1
ATOM 840 C CA . VAL A 1 109 ? -1.999 -13.984 -4.152 1 87.88 109 VAL A CA 1
ATOM 841 C C . VAL A 1 109 ? -3.021 -14.859 -3.426 1 87.88 109 VAL A C 1
ATOM 843 O O . VAL A 1 109 ? -2.904 -16.078 -3.412 1 87.88 109 VAL A O 1
ATOM 846 N N . LYS A 1 110 ? -3.971 -14.242 -2.885 1 85 110 LYS A N 1
ATOM 847 C CA . LYS A 1 110 ? -5.008 -14.977 -2.164 1 85 110 LYS A CA 1
ATOM 848 C C . LYS A 1 110 ? -5.719 -15.969 -3.082 1 85 110 LYS A C 1
ATOM 850 O O . LYS A 1 110 ? -5.914 -17.125 -2.719 1 85 110 LYS A O 1
ATOM 855 N N . GLN A 1 111 ? -6.059 -15.523 -4.254 1 82.81 111 GLN A N 1
ATOM 856 C CA . GLN A 1 111 ? -6.801 -16.375 -5.188 1 82.81 111 GLN A CA 1
ATOM 857 C C . GLN A 1 111 ? -5.93 -17.516 -5.695 1 82.81 111 GLN A C 1
ATOM 859 O O . GLN A 1 111 ? -6.41 -18.641 -5.852 1 82.81 111 GLN A O 1
ATOM 864 N N . VAL A 1 112 ? -4.742 -17.172 -5.965 1 81.19 112 VAL A N 1
ATOM 865 C CA . VAL A 1 112 ? -3.826 -18.203 -6.434 1 81.19 112 VAL A CA 1
ATOM 866 C C . VAL A 1 112 ? -3.666 -19.281 -5.359 1 81.19 112 VAL A C 1
ATOM 868 O O . VAL A 1 112 ? -3.613 -20.469 -5.668 1 81.19 112 VAL A O 1
ATOM 871 N N . GLN A 1 113 ? -3.598 -18.891 -4.121 1 79.5 113 GLN A N 1
ATOM 872 C CA . GLN A 1 113 ? -3.445 -19.828 -3.008 1 79.5 113 GLN A CA 1
ATOM 873 C C . GLN A 1 113 ? -4.668 -20.734 -2.871 1 79.5 113 GLN A C 1
ATOM 875 O O . GLN A 1 113 ? -4.578 -21.828 -2.322 1 79.5 113 GLN A O 1
ATOM 880 N N . GLU A 1 114 ? -5.777 -20.297 -3.438 1 79.62 114 GLU A N 1
ATOM 881 C CA . GLU A 1 114 ? -7.023 -21.047 -3.299 1 79.62 114 GLU A CA 1
ATOM 882 C C . GLU A 1 114 ? -7.242 -21.984 -4.488 1 79.62 114 GLU A C 1
ATOM 884 O O . GLU A 1 114 ? -8.172 -22.781 -4.484 1 79.62 114 GLU A O 1
ATOM 889 N N . ILE A 1 115 ? -6.492 -21.875 -5.52 1 75.31 115 ILE A N 1
ATOM 890 C CA . ILE A 1 115 ? -6.617 -22.75 -6.672 1 75.31 115 ILE A CA 1
ATOM 891 C C . ILE A 1 115 ? -6.434 -24.203 -6.23 1 75.31 115 ILE A C 1
ATOM 893 O O . ILE A 1 115 ? -5.438 -24.547 -5.586 1 75.31 115 ILE A O 1
ATOM 897 N N . PRO A 1 116 ? -7.457 -24.953 -6.461 1 75.38 116 PRO A N 1
ATOM 898 C CA . PRO A 1 116 ? -7.344 -26.375 -6.133 1 75.38 116 PRO A CA 1
ATOM 899 C C . PRO A 1 116 ? -6.477 -27.141 -7.125 1 75.38 116 PRO A C 1
ATOM 901 O O . PRO A 1 116 ? -6.996 -27.906 -7.938 1 75.38 116 PRO A O 1
ATOM 904 N N . PHE A 1 117 ? -5.305 -27.031 -7.043 1 70.44 117 PHE A N 1
ATOM 905 C CA . PHE A 1 117 ? -4.355 -27.609 -7.984 1 70.44 117 PHE A CA 1
ATOM 906 C C . PHE A 1 117 ? -4.527 -29.125 -8.062 1 70.44 117 PHE A C 1
ATOM 908 O O . PHE A 1 117 ? -4.496 -29.703 -9.148 1 70.44 117 PHE A O 1
ATOM 915 N N . GLU A 1 118 ? -4.707 -29.703 -6.984 1 68.44 118 GLU A N 1
ATOM 916 C CA . GLU A 1 118 ? -4.863 -31.141 -6.93 1 68.44 118 GLU A CA 1
ATOM 917 C C . GLU A 1 118 ? -6.078 -31.609 -7.73 1 68.44 118 GLU A C 1
ATOM 919 O O . GLU A 1 118 ? -6.012 -32.594 -8.461 1 68.44 118 GLU A O 1
ATOM 924 N N . ASP A 1 119 ? -7.137 -30.844 -7.59 1 68.19 119 ASP A N 1
ATOM 925 C CA . ASP A 1 119 ? -8.359 -31.203 -8.305 1 68.19 119 ASP A CA 1
ATOM 926 C C . ASP A 1 119 ? -8.172 -31.047 -9.812 1 68.19 119 ASP A C 1
ATOM 928 O O . ASP A 1 119 ? -8.68 -31.859 -10.594 1 68.19 119 ASP A O 1
ATOM 932 N N . ILE A 1 120 ? -7.5 -30.109 -10.266 1 65.81 120 ILE A N 1
ATOM 933 C CA . ILE A 1 120 ? -7.27 -29.859 -11.68 1 65.81 120 ILE A CA 1
ATOM 934 C C . ILE A 1 120 ? -6.426 -30.984 -12.281 1 65.81 120 ILE A C 1
ATOM 936 O O . ILE A 1 120 ? -6.73 -31.484 -13.359 1 65.81 120 ILE A O 1
ATOM 940 N N . LEU A 1 121 ? -5.57 -31.453 -11.609 1 64.44 121 LEU A N 1
ATOM 941 C CA . LEU A 1 121 ? -4.664 -32.5 -12.062 1 64.44 121 LEU A CA 1
ATOM 942 C C . LEU A 1 121 ? -5.375 -33.844 -12.102 1 64.44 121 LEU A C 1
ATOM 944 O O . LEU A 1 121 ? -5.184 -34.625 -13.031 1 64.44 121 LEU A O 1
ATOM 948 N N . ASN A 1 122 ? -6.066 -34.031 -11.086 1 66.38 122 ASN A N 1
ATOM 949 C CA . ASN A 1 122 ? -6.793 -35.312 -11.031 1 66.38 122 ASN A CA 1
ATOM 950 C C . ASN A 1 122 ? -7.801 -35.438 -12.164 1 66.38 122 ASN A C 1
ATOM 952 O O . ASN A 1 122 ? -8.055 -36.531 -12.664 1 66.38 122 ASN A O 1
ATOM 956 N N . GLY A 1 123 ? -8.289 -34.344 -12.477 1 60.16 123 GLY A N 1
ATOM 957 C CA . GLY A 1 123 ? -9.242 -34.344 -13.57 1 60.16 123 GLY A CA 1
ATOM 958 C C . GLY A 1 123 ? -8.602 -34.594 -14.922 1 60.16 123 GLY A C 1
ATOM 959 O O . GLY A 1 123 ? -9.289 -34.906 -15.898 1 60.16 123 GLY A O 1
ATOM 960 N N . ALA A 1 124 ? -7.273 -34.531 -14.953 1 57.47 124 ALA A N 1
ATOM 961 C CA . ALA A 1 124 ? -6.539 -34.719 -16.203 1 57.47 124 ALA A CA 1
ATOM 962 C C . ALA A 1 124 ? -5.797 -36.062 -16.234 1 57.47 124 ALA A C 1
ATOM 964 O O . ALA A 1 124 ? -4.809 -36.219 -16.953 1 57.47 124 ALA A O 1
ATOM 965 N N . VAL A 1 125 ? -5.941 -37.062 -15.391 1 56.56 125 VAL A N 1
ATOM 966 C CA . VAL A 1 125 ? -5.25 -38.344 -15.188 1 56.56 125 VAL A CA 1
ATOM 967 C C . VAL A 1 125 ? -4.988 -39 -16.531 1 56.56 125 VAL A C 1
ATOM 969 O O . VAL A 1 125 ? -3.932 -39.625 -16.734 1 56.56 125 VAL A O 1
ATOM 972 N N . GLY A 1 126 ? -5.758 -38.594 -17.516 1 56.62 126 GLY A N 1
ATOM 973 C CA . GLY A 1 126 ? -5.465 -39.188 -18.812 1 56.62 126 GLY A CA 1
ATOM 974 C C . GLY A 1 126 ? -4.723 -38.25 -19.734 1 56.62 126 GLY A C 1
ATOM 975 O O . GLY A 1 126 ? -4.168 -38.688 -20.75 1 56.62 126 GLY A O 1
ATOM 976 N N . ASP A 1 127 ? -4.656 -37 -19.406 1 62.72 127 ASP A N 1
ATOM 977 C CA . ASP A 1 127 ? -3.949 -35.969 -20.172 1 62.72 127 ASP A CA 1
ATOM 978 C C . ASP A 1 127 ? -3.289 -34.969 -19.266 1 62.72 127 ASP A C 1
ATOM 980 O O . ASP A 1 127 ? -3.828 -33.875 -19.047 1 62.72 127 ASP A O 1
ATOM 984 N N . ILE A 1 128 ? -2.246 -35.438 -18.625 1 61.88 128 ILE A N 1
ATOM 985 C CA . ILE A 1 128 ? -1.516 -34.625 -17.641 1 61.88 128 ILE A CA 1
ATOM 986 C C . ILE A 1 128 ? -1.104 -33.312 -18.234 1 61.88 128 ILE A C 1
ATOM 988 O O . ILE A 1 128 ? -1.135 -32.281 -17.562 1 61.88 128 ILE A O 1
ATOM 992 N N . GLU A 1 129 ? -0.764 -33.406 -19.453 1 63.25 129 GLU A N 1
ATOM 993 C CA . GLU A 1 129 ? -0.378 -32.188 -20.141 1 63.25 129 GLU A CA 1
ATOM 994 C C . GLU A 1 129 ? -1.524 -31.188 -20.172 1 63.25 129 GLU A C 1
ATOM 996 O O . GLU A 1 129 ? -1.316 -30 -19.922 1 63.25 129 GLU A O 1
ATOM 1001 N N . LEU A 1 130 ? -2.695 -31.734 -20.406 1 66.25 130 LEU A N 1
ATOM 1002 C CA . LEU A 1 130 ? -3.877 -30.875 -20.406 1 66.25 130 LEU A CA 1
ATOM 1003 C C . LEU A 1 130 ? -4.133 -30.297 -19.031 1 66.25 130 LEU A C 1
ATOM 1005 O O . LEU A 1 130 ? -4.473 -29.125 -18.891 1 66.25 130 LEU A O 1
ATOM 1009 N N . GLY A 1 131 ? -3.965 -31.078 -18.047 1 63.81 131 GLY A N 1
ATOM 1010 C CA . GLY A 1 131 ? -4.16 -30.609 -16.688 1 63.81 131 GLY A CA 1
ATOM 1011 C C . GLY A 1 131 ? -3.23 -29.469 -16.312 1 63.81 131 GLY A C 1
ATOM 1012 O O . GLY A 1 131 ? -3.656 -28.5 -15.68 1 63.81 131 GLY A O 1
ATOM 1013 N N . TRP A 1 132 ? -2.141 -29.562 -16.906 1 64.12 132 TRP A N 1
ATOM 1014 C CA . TRP A 1 132 ? -1.117 -28.562 -16.641 1 64.12 132 TRP A CA 1
ATOM 1015 C C . TRP A 1 132 ? -1.481 -27.219 -17.297 1 64.12 132 TRP A C 1
ATOM 1017 O O . TRP A 1 132 ? -1.411 -26.172 -16.656 1 64.12 132 TRP A O 1
ATOM 1027 N N . ASN A 1 133 ? -1.646 -27.406 -18.453 1 66.44 133 ASN A N 1
ATOM 1028 C CA . ASN A 1 133 ? -2.008 -26.188 -19.188 1 66.44 133 ASN A CA 1
ATOM 1029 C C . ASN A 1 133 ? -3.199 -25.484 -18.547 1 66.44 133 ASN A C 1
ATOM 1031 O O . ASN A 1 133 ? -3.217 -24.25 -18.453 1 66.44 133 ASN A O 1
ATOM 1035 N N . ARG A 1 134 ? -4.008 -26.266 -17.953 1 67.81 134 ARG A N 1
ATOM 1036 C CA . ARG A 1 134 ? -5.195 -25.703 -17.328 1 67.81 134 ARG A CA 1
ATOM 1037 C C . ARG A 1 134 ? -4.836 -24.984 -16.031 1 67.81 134 ARG A C 1
ATOM 1039 O O . ARG A 1 134 ? -5.379 -23.922 -15.734 1 67.81 134 ARG A O 1
ATOM 1046 N N . ALA A 1 135 ? -3.922 -25.641 -15.312 1 66.94 135 ALA A N 1
ATOM 1047 C CA . ALA A 1 135 ? -3.518 -25.047 -14.039 1 66.94 135 ALA A CA 1
ATOM 1048 C C . ALA A 1 135 ? -2.779 -23.734 -14.258 1 66.94 135 ALA A C 1
ATOM 1050 O O . ALA A 1 135 ? -3.057 -22.75 -13.586 1 66.94 135 ALA A O 1
ATOM 1051 N N . ILE A 1 136 ? -1.875 -23.734 -15.18 1 70.69 136 ILE A N 1
ATOM 1052 C CA . ILE A 1 136 ? -1.112 -22.531 -15.508 1 70.69 136 ILE A CA 1
ATOM 1053 C C . ILE A 1 136 ? -2.057 -21.438 -15.992 1 70.69 136 ILE A C 1
ATOM 1055 O O . ILE A 1 136 ? -1.966 -20.297 -15.555 1 70.69 136 ILE A O 1
ATOM 1059 N N . ASP A 1 137 ? -2.857 -21.891 -16.812 1 72.12 137 ASP A N 1
ATOM 1060 C CA . ASP A 1 137 ? -3.828 -20.938 -17.344 1 72.12 137 ASP A CA 1
ATOM 1061 C C . ASP A 1 137 ? -4.684 -20.328 -16.219 1 72.12 137 ASP A C 1
ATOM 1063 O O . ASP A 1 137 ? -4.988 -19.141 -16.234 1 72.12 137 ASP A O 1
ATOM 1067 N N . LYS A 1 138 ? -4.973 -21.234 -15.305 1 72.19 138 LYS A N 1
ATOM 1068 C CA . LYS A 1 138 ? -5.785 -20.781 -14.188 1 72.19 138 LYS A CA 1
ATOM 1069 C C . LYS A 1 138 ? -5.035 -19.734 -13.352 1 72.19 138 LYS A C 1
ATOM 1071 O O . LYS A 1 138 ? -5.613 -18.734 -12.938 1 72.19 138 LYS A O 1
ATOM 1076 N N . VAL A 1 139 ? -3.764 -20.031 -13.086 1 75.06 139 VAL A N 1
ATOM 1077 C CA . VAL A 1 139 ? -2.947 -19.078 -12.328 1 75.06 139 VAL A CA 1
ATOM 1078 C C . VAL A 1 139 ? -2.846 -17.766 -13.086 1 75.06 139 VAL A C 1
ATOM 1080 O O . VAL A 1 139 ? -3.117 -16.703 -12.531 1 75.06 139 VAL A O 1
ATOM 1083 N N . ARG A 1 140 ? -2.525 -17.812 -14.344 1 74.38 140 ARG A N 1
ATOM 1084 C CA . ARG A 1 140 ? -2.373 -16.625 -15.18 1 74.38 140 ARG A CA 1
ATOM 1085 C C . ARG A 1 140 ? -3.682 -15.852 -15.266 1 74.38 140 ARG A C 1
ATOM 1087 O O . ARG A 1 140 ? -3.701 -14.633 -15.094 1 74.38 140 ARG A O 1
ATOM 1094 N N . ARG A 1 141 ? -4.727 -16.578 -15.484 1 73.38 141 ARG A N 1
ATOM 1095 C CA . ARG A 1 141 ? -6.035 -15.945 -15.609 1 73.38 141 ARG A CA 1
ATOM 1096 C C . ARG A 1 141 ? -6.453 -15.297 -14.297 1 73.38 141 ARG A C 1
ATOM 1098 O O . ARG A 1 141 ? -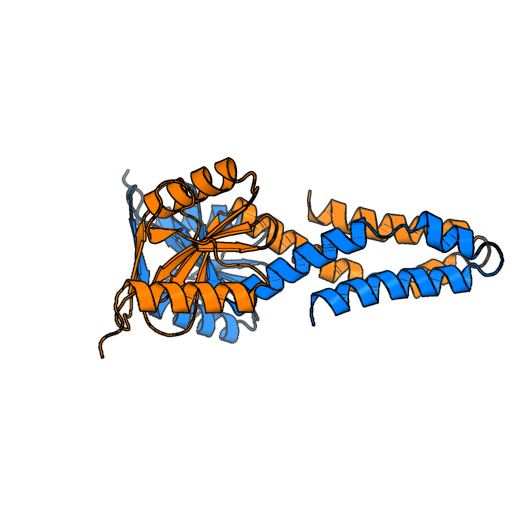7.035 -14.211 -14.297 1 73.38 141 ARG A O 1
ATOM 1105 N N . THR A 1 142 ? -6.129 -16.047 -13.234 1 72.12 142 THR A N 1
ATOM 1106 C CA . THR A 1 142 ? -6.477 -15.508 -11.922 1 72.12 142 THR A CA 1
ATOM 1107 C C . THR A 1 142 ? -5.77 -14.18 -11.68 1 72.12 142 THR A C 1
ATOM 1109 O O . THR A 1 142 ? -6.395 -13.211 -11.234 1 72.12 142 THR A O 1
ATOM 1112 N N . ILE A 1 143 ? -4.512 -14.117 -11.977 1 74.75 143 ILE A N 1
ATOM 1113 C CA . ILE A 1 143 ? -3.74 -12.898 -11.773 1 74.75 143 ILE A CA 1
ATOM 1114 C C . ILE A 1 143 ? -4.242 -11.812 -12.727 1 74.75 143 ILE A C 1
ATOM 1116 O O . ILE A 1 143 ? -4.477 -10.672 -12.305 1 74.75 143 ILE A O 1
ATOM 1120 N N . GLU A 1 144 ? -4.508 -12.109 -13.953 1 73.06 144 GLU A N 1
ATOM 1121 C CA . GLU A 1 144 ? -5 -11.156 -14.945 1 73.06 144 GLU A CA 1
ATOM 1122 C C . GLU A 1 144 ? -6.359 -10.594 -14.539 1 73.06 144 GLU A C 1
ATOM 1124 O O . GLU A 1 144 ? -6.609 -9.391 -14.688 1 73.06 144 GLU A O 1
ATOM 1129 N N . GLU A 1 145 ? -7.191 -11.438 -14.055 1 71.69 145 GLU A N 1
ATOM 1130 C CA . GLU A 1 145 ? -8.547 -11.039 -13.68 1 71.69 145 GLU A CA 1
ATOM 1131 C C . GLU A 1 145 ? -8.531 -10.031 -12.531 1 71.69 145 GLU A C 1
ATOM 1133 O O . GLU A 1 145 ? -9.344 -9.109 -12.492 1 71.69 145 GLU A O 1
ATOM 1138 N N . VAL A 1 146 ? -7.547 -10.305 -11.719 1 73.25 146 VAL A N 1
ATOM 1139 C CA . VAL A 1 146 ? -7.48 -9.414 -10.562 1 73.25 146 VAL A CA 1
ATOM 1140 C C . VAL A 1 146 ? -6.953 -8.047 -11 1 73.25 146 VAL A C 1
ATOM 1142 O O . VAL A 1 146 ? -7.359 -7.02 -10.453 1 73.25 146 VAL A O 1
ATOM 1145 N N . TYR A 1 147 ? -6.117 -7.938 -11.992 1 72.88 147 TYR A N 1
ATOM 1146 C CA . TYR A 1 147 ? -5.488 -6.688 -12.406 1 72.88 147 TYR A CA 1
ATOM 1147 C C . TYR A 1 147 ? -6.348 -5.965 -13.438 1 72.88 147 TYR A C 1
ATOM 1149 O O . TYR A 1 147 ? -6.082 -4.805 -13.766 1 72.88 147 TYR A O 1
ATOM 1157 N N . GLU A 1 148 ? -7.336 -6.488 -14.047 1 66.94 148 GLU A N 1
ATOM 1158 C CA . GLU A 1 148 ? -8.289 -5.812 -14.922 1 66.94 148 GLU A CA 1
ATOM 1159 C C . GLU A 1 148 ? -9.289 -4.984 -14.125 1 66.94 148 GLU A C 1
ATOM 1161 O O . GLU A 1 148 ? -9.617 -3.857 -14.5 1 66.94 148 GLU A O 1
ATOM 1166 N N . MET B 1 1 ? -22.641 26.5 -5.223 1 40.34 1 MET B N 1
ATOM 1167 C CA . MET B 1 1 ? -23 26.234 -3.832 1 40.34 1 MET B CA 1
ATOM 1168 C C . MET B 1 1 ? -21.906 25.438 -3.129 1 40.34 1 MET B C 1
ATOM 1170 O O . MET B 1 1 ? -21.375 24.484 -3.691 1 40.34 1 MET B O 1
ATOM 1174 N N . LYS B 1 2 ? -21.203 26.109 -2.264 1 51.47 2 LYS B N 1
ATOM 1175 C CA . LYS B 1 2 ? -20.078 25.547 -1.51 1 51.47 2 LYS B CA 1
ATOM 1176 C C . LYS B 1 2 ? -20.438 24.188 -0.926 1 51.47 2 LYS B C 1
ATOM 1178 O O . LYS B 1 2 ? -21.484 24.031 -0.285 1 51.47 2 LYS B O 1
ATOM 1183 N N . ASP B 1 3 ? -19.938 23.125 -1.506 1 61.97 3 ASP B N 1
ATOM 1184 C CA . ASP B 1 3 ? -20.312 21.812 -1.011 1 61.97 3 ASP B CA 1
ATOM 1185 C C . ASP B 1 3 ? -20.156 21.719 0.506 1 61.97 3 ASP B C 1
ATOM 1187 O O . ASP B 1 3 ? -19.219 22.297 1.072 1 61.97 3 ASP B O 1
ATOM 1191 N N . SER B 1 4 ? -21.203 21.406 1.134 1 79.88 4 SER B N 1
ATOM 1192 C CA . SER B 1 4 ? -21.094 21.156 2.566 1 79.88 4 SER B CA 1
ATOM 1193 C C . SER B 1 4 ? -20 20.141 2.869 1 79.88 4 SER B C 1
ATOM 1195 O O . SER B 1 4 ? -19.547 19.406 1.979 1 79.88 4 SER B O 1
ATOM 1197 N N . THR B 1 5 ? -19.359 20.328 3.947 1 83.69 5 THR B N 1
ATOM 1198 C CA . THR B 1 5 ? -18.359 19.359 4.414 1 83.69 5 THR B CA 1
ATOM 1199 C C . THR B 1 5 ? -18.859 17.938 4.238 1 83.69 5 THR B C 1
ATOM 1201 O O . THR B 1 5 ? -18.109 17.062 3.801 1 83.69 5 THR B O 1
ATOM 1204 N N . ARG B 1 6 ? -20.125 17.75 4.465 1 83.75 6 ARG B N 1
ATOM 1205 C CA . ARG B 1 6 ? -20.719 16.422 4.344 1 83.75 6 ARG B CA 1
ATOM 1206 C C . ARG B 1 6 ? -20.75 15.961 2.889 1 83.75 6 ARG B C 1
ATOM 1208 O O . ARG B 1 6 ? -20.469 14.805 2.588 1 83.75 6 ARG B O 1
ATOM 1215 N N . ALA B 1 7 ? -21.062 16.828 2.07 1 86.31 7 ALA B N 1
ATOM 1216 C CA . ALA B 1 7 ? -21.125 16.5 0.648 1 86.31 7 ALA B CA 1
ATOM 1217 C C . ALA B 1 7 ? -19.75 16.172 0.092 1 86.31 7 ALA B C 1
ATOM 1219 O O . ALA B 1 7 ? -19.594 15.219 -0.676 1 86.31 7 ALA B O 1
ATOM 1220 N N . LYS B 1 8 ? -18.797 16.922 0.473 1 90 8 LYS B N 1
ATOM 1221 C CA . LYS B 1 8 ? -17.438 16.703 -0.009 1 90 8 LYS B CA 1
ATOM 1222 C C . LYS B 1 8 ? -16.875 15.367 0.504 1 90 8 LYS B C 1
ATOM 1224 O O . LYS B 1 8 ? -16.234 14.633 -0.242 1 90 8 LYS B O 1
ATOM 1229 N N . SER B 1 9 ? -17.172 15.062 1.727 1 89.56 9 SER B N 1
ATOM 1230 C CA . SER B 1 9 ? -16.734 13.797 2.312 1 89.56 9 SER B CA 1
ATOM 1231 C C . SER B 1 9 ? -17.391 12.617 1.61 1 89.56 9 SER B C 1
ATOM 1233 O O . SER B 1 9 ? -16.719 11.625 1.309 1 89.56 9 SER B O 1
ATOM 1235 N N . SER B 1 10 ? -18.594 12.773 1.346 1 88.19 10 SER B N 1
ATOM 1236 C CA . SER B 1 10 ? -19.328 11.703 0.673 1 88.19 10 SER B CA 1
ATOM 1237 C C . SER B 1 10 ? -18.781 11.453 -0.728 1 88.19 10 SER B C 1
ATOM 1239 O O . SER B 1 10 ? -18.688 10.305 -1.166 1 88.19 10 SER B O 1
ATOM 1241 N N . LYS B 1 11 ? -18.469 12.508 -1.402 1 91.12 11 LYS B N 1
ATOM 1242 C CA . LYS B 1 11 ? -17.891 12.383 -2.74 1 91.12 11 LYS B CA 1
ATOM 1243 C C . LYS B 1 11 ? -16.562 11.641 -2.699 1 91.12 11 LYS B C 1
ATOM 1245 O O . LYS B 1 11 ? -16.281 10.797 -3.557 1 91.12 11 LYS B O 1
ATOM 1250 N N . GLN B 1 12 ? -15.766 11.969 -1.742 1 93.44 12 GLN B N 1
ATOM 1251 C CA . GLN B 1 12 ? -14.492 11.266 -1.599 1 93.44 12 GLN B CA 1
ATOM 1252 C C . GLN B 1 12 ? -14.711 9.781 -1.337 1 93.44 12 GLN B C 1
ATOM 1254 O O . GLN B 1 12 ? -14.07 8.938 -1.962 1 93.44 12 GLN B O 1
ATOM 1259 N N . GLU B 1 13 ? -15.594 9.508 -0.366 1 92.81 13 GLU B N 1
ATOM 1260 C CA . GLU B 1 13 ? -15.852 8.125 0.001 1 92.81 13 GLU B CA 1
ATOM 1261 C C . GLU B 1 13 ? -16.359 7.32 -1.197 1 92.81 13 GLU B C 1
ATOM 1263 O O . GLU B 1 13 ? -15.953 6.172 -1.394 1 92.81 13 GLU B O 1
ATOM 1268 N N . LYS B 1 14 ? -17.141 7.938 -1.995 1 91.31 14 LYS B N 1
ATOM 1269 C CA . LYS B 1 14 ? -17.625 7.273 -3.197 1 91.31 14 LYS B CA 1
ATOM 1270 C C . LYS B 1 14 ? -16.5 7.008 -4.184 1 91.31 14 LYS B C 1
ATOM 1272 O O . LYS B 1 14 ? -16.438 5.938 -4.793 1 91.31 14 LYS B O 1
ATOM 1277 N N . ARG B 1 15 ? -15.672 7.945 -4.387 1 94.25 15 ARG B N 1
ATOM 1278 C CA . ARG B 1 15 ? -14.523 7.793 -5.273 1 94.25 15 ARG B CA 1
ATOM 1279 C C . ARG B 1 15 ? -13.609 6.664 -4.809 1 94.25 15 ARG B C 1
ATOM 1281 O O . ARG B 1 15 ? -13.188 5.828 -5.609 1 94.25 15 ARG B O 1
ATOM 1288 N N . ILE B 1 16 ? -13.344 6.641 -3.521 1 94.69 16 ILE B N 1
ATOM 1289 C CA . ILE B 1 16 ? -12.508 5.602 -2.932 1 94.69 16 ILE B CA 1
ATOM 1290 C C . ILE B 1 16 ? -13.148 4.234 -3.15 1 94.69 16 ILE B C 1
ATOM 1292 O O . ILE B 1 16 ? -12.484 3.297 -3.6 1 94.69 16 ILE B O 1
ATOM 1296 N N . ALA B 1 17 ? -14.422 4.176 -2.805 1 93.12 17 ALA B N 1
ATOM 1297 C CA . ALA B 1 17 ? -15.141 2.91 -2.936 1 93.12 17 ALA B CA 1
ATOM 1298 C C . ALA B 1 17 ? -15.102 2.402 -4.375 1 93.12 17 ALA B C 1
ATOM 1300 O O . ALA B 1 17 ? -14.867 1.216 -4.613 1 93.12 17 ALA B O 1
ATOM 1301 N N . LYS B 1 18 ? -15.25 3.254 -5.277 1 91.31 18 LYS B N 1
ATOM 1302 C CA . LYS B 1 18 ? -15.227 2.889 -6.691 1 91.31 18 LYS B CA 1
ATOM 1303 C C . LYS B 1 18 ? -13.836 2.418 -7.117 1 91.31 18 LYS B C 1
ATOM 1305 O O . LYS B 1 18 ? -13.703 1.436 -7.848 1 91.31 18 LYS B O 1
ATOM 1310 N N . ALA B 1 19 ? -12.859 3.055 -6.676 1 90.88 19 ALA B N 1
ATOM 1311 C CA . ALA B 1 19 ? -11.484 2.785 -7.102 1 90.88 19 ALA B CA 1
ATOM 1312 C C . ALA B 1 19 ? -11 1.438 -6.574 1 90.88 19 ALA B C 1
ATOM 1314 O O . ALA B 1 19 ? -10.312 0.7 -7.281 1 90.88 19 ALA B O 1
ATOM 1315 N N . ILE B 1 20 ? -11.305 1.083 -5.352 1 91.31 20 ILE B N 1
ATOM 1316 C CA . ILE B 1 20 ? -10.68 -0.09 -4.75 1 91.31 20 ILE B CA 1
ATOM 1317 C C . ILE B 1 20 ? -11.695 -1.227 -4.66 1 91.31 20 ILE B C 1
ATOM 1319 O O . ILE B 1 20 ? -11.383 -2.309 -4.156 1 91.31 20 ILE B O 1
ATOM 1323 N N . GLY B 1 21 ? -12.938 -1.001 -5.098 1 86.56 21 GLY B N 1
ATOM 1324 C CA . GLY B 1 21 ? -13.969 -2.027 -5.062 1 86.56 21 GLY B CA 1
ATOM 1325 C C . GLY B 1 21 ? -14.57 -2.227 -3.682 1 86.56 21 GLY B C 1
ATOM 1326 O O . GLY B 1 21 ? -14.703 -3.359 -3.215 1 86.56 21 GLY B O 1
ATOM 1327 N N . GLY B 1 22 ? -14.828 -1.174 -3.074 1 90.69 22 GLY B N 1
ATOM 1328 C CA . GLY B 1 22 ? -15.414 -1.228 -1.745 1 90.69 22 GLY B CA 1
ATOM 1329 C C . GLY B 1 22 ? -16.797 -0.612 -1.68 1 90.69 22 GLY B C 1
ATOM 1330 O O . GLY B 1 22 ? -17.469 -0.476 -2.703 1 90.69 22 GLY B O 1
ATOM 1331 N N . ARG B 1 23 ? -17.281 -0.485 -0.444 1 88 23 ARG B N 1
ATOM 1332 C CA . ARG B 1 23 ? -18.578 0.141 -0.214 1 88 23 ARG B CA 1
ATOM 1333 C C . ARG B 1 23 ? -18.484 1.188 0.891 1 88 23 ARG B C 1
ATOM 1335 O O . ARG B 1 23 ? -17.688 1.06 1.815 1 88 23 ARG B O 1
ATOM 1342 N N . GLN B 1 24 ? -19.344 2.189 0.726 1 86.25 24 GLN B N 1
ATOM 1343 C CA . GLN B 1 24 ? -19.469 3.199 1.773 1 86.25 24 GLN B CA 1
ATOM 1344 C C . GLN B 1 24 ? -20.188 2.643 2.996 1 86.25 24 GLN B C 1
ATOM 1346 O O . GLN B 1 24 ? -21.156 1.892 2.863 1 86.25 24 GLN B O 1
ATOM 1351 N N . VAL B 1 25 ? -19.609 2.975 4.137 1 76.94 25 VAL B N 1
ATOM 1352 C CA . VAL B 1 25 ? -20.328 2.613 5.352 1 76.94 25 VAL B CA 1
ATOM 1353 C C . VAL B 1 25 ? -21.391 3.668 5.66 1 76.94 25 VAL B C 1
ATOM 1355 O O . VAL B 1 25 ? -21.062 4.844 5.84 1 76.94 25 VAL B O 1
ATOM 1358 N N . VAL B 1 26 ? -22.578 3.279 5.586 1 67 26 VAL B N 1
ATOM 1359 C CA . VAL B 1 26 ? -23.703 4.18 5.809 1 67 26 VAL B CA 1
ATOM 1360 C C . VAL B 1 26 ? -23.656 4.719 7.238 1 67 26 VAL B C 1
ATOM 1362 O O . VAL B 1 26 ? -23.375 3.971 8.18 1 67 26 VAL B O 1
ATOM 1365 N N . 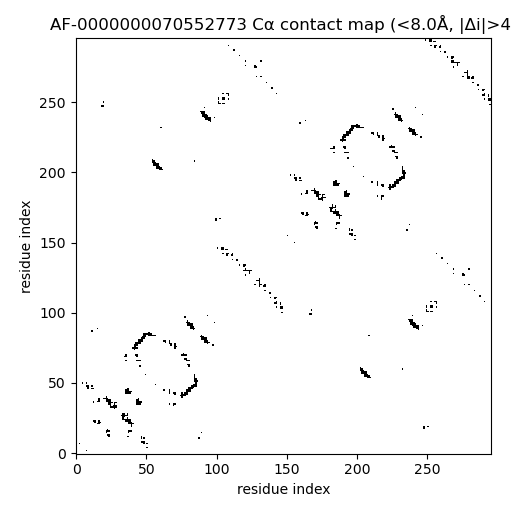GLY B 1 27 ? -23.906 5.984 7.441 1 61.72 27 GLY B N 1
ATOM 1366 C CA . GLY B 1 27 ? -23.984 6.633 8.742 1 61.72 27 GLY B CA 1
ATOM 1367 C C . GLY B 1 27 ? -22.609 6.945 9.32 1 61.72 27 GLY B C 1
ATOM 1368 O O . GLY B 1 27 ? -22.469 7.164 10.523 1 61.72 27 GLY B O 1
ATOM 1369 N N . SER B 1 28 ? -21.469 6.664 8.664 1 60.19 28 SER B N 1
ATOM 1370 C CA . SER B 1 28 ? -20.109 6.836 9.141 1 60.19 28 SER B CA 1
ATOM 1371 C C . SER B 1 28 ? -19.922 8.195 9.812 1 60.19 28 SER B C 1
ATOM 1373 O O . SER B 1 28 ? -19.219 8.305 10.812 1 60.19 28 SER B O 1
ATOM 1375 N N . GLY B 1 29 ? -20.422 9.25 9.375 1 56.75 29 GLY B N 1
ATOM 1376 C CA . GLY B 1 29 ? -20.25 10.57 9.977 1 56.75 29 GLY B CA 1
ATOM 1377 C C . GLY B 1 29 ? -21.25 10.844 11.094 1 56.75 29 GLY B C 1
ATOM 1378 O O . GLY B 1 29 ? -20.984 11.656 11.977 1 56.75 29 GLY B O 1
ATOM 1379 N N . SER B 1 30 ? -22.312 10.273 10.992 1 52.62 30 SER B N 1
ATOM 1380 C CA . SER B 1 30 ? -23.422 10.703 11.852 1 52.62 30 SER B CA 1
ATOM 1381 C C . SER B 1 30 ? -23.625 9.734 13.008 1 52.62 30 SER B C 1
ATOM 1383 O O . SER B 1 30 ? -24.297 10.062 13.984 1 52.62 30 SER B O 1
ATOM 1385 N N . THR B 1 31 ? -23.312 8.5 12.695 1 52.22 31 THR B N 1
ATOM 1386 C CA . THR B 1 31 ? -23.609 7.539 13.75 1 52.22 31 THR B CA 1
ATOM 1387 C C . THR B 1 31 ? -22.344 7.133 14.492 1 52.22 31 THR B C 1
ATOM 1389 O O . THR B 1 31 ? -21.312 6.844 13.875 1 52.22 31 THR B O 1
ATOM 1392 N N . PRO B 1 32 ? -22.359 7.246 15.75 1 52.34 32 PRO B N 1
ATOM 1393 C CA . PRO B 1 32 ? -21.219 6.891 16.594 1 52.34 32 PRO B CA 1
ATOM 1394 C C . PRO B 1 32 ? -20.734 5.469 16.344 1 52.34 32 PRO B C 1
ATOM 1396 O O . PRO B 1 32 ? -19.594 5.137 16.703 1 52.34 32 PRO B O 1
ATOM 1399 N N . PHE B 1 33 ? -21.625 4.652 15.852 1 49.28 33 PHE B N 1
ATOM 1400 C CA . PHE B 1 33 ? -21.297 3.23 15.867 1 49.28 33 PHE B CA 1
ATOM 1401 C C . PHE B 1 33 ? -20.531 2.834 14.609 1 49.28 33 PHE B C 1
ATOM 1403 O O . PHE B 1 33 ? -19.781 1.856 14.617 1 49.28 33 PHE B O 1
ATOM 1410 N N . LEU B 1 34 ? -20.906 3.293 13.438 1 51.75 34 LEU B N 1
ATOM 1411 C CA . LEU B 1 34 ? -20.281 2.844 12.195 1 51.75 34 LEU B CA 1
ATOM 1412 C C . LEU B 1 34 ? -19.453 3.961 11.57 1 51.75 34 LEU B C 1
ATOM 1414 O O . LEU B 1 34 ? -20 4.828 10.883 1 51.75 34 LEU B O 1
ATOM 1418 N N . LYS B 1 35 ? -18.359 4.207 12.078 1 55.34 35 LYS B N 1
ATOM 1419 C CA . LYS B 1 35 ? -17.594 5.414 11.758 1 55.34 35 LYS B CA 1
ATOM 1420 C C . LYS B 1 35 ? -16.625 5.156 10.609 1 55.34 35 LYS B C 1
ATOM 1422 O O . LYS B 1 35 ? -15.922 6.07 10.164 1 55.34 35 LYS B O 1
ATOM 1427 N N . GLY B 1 36 ? -16.656 3.998 9.93 1 61.09 36 GLY B N 1
ATOM 1428 C CA . GLY B 1 36 ? -15.75 3.883 8.805 1 61.09 36 GLY B CA 1
ATOM 1429 C C . GLY B 1 36 ? -16.344 4.398 7.504 1 61.09 36 GLY B C 1
ATOM 1430 O O . GLY B 1 36 ? -17.562 4.406 7.332 1 61.09 36 GLY B O 1
ATOM 1431 N N . ASP B 1 37 ? -15.469 4.977 6.723 1 82.56 37 ASP B N 1
ATOM 1432 C CA . ASP B 1 37 ? -15.977 5.664 5.539 1 82.56 37 ASP B CA 1
ATOM 1433 C C . ASP B 1 37 ? -16.109 4.703 4.359 1 82.56 37 ASP B C 1
ATOM 1435 O O . ASP B 1 37 ? -17.125 4.727 3.646 1 82.56 37 ASP B O 1
ATOM 1439 N N . VAL B 1 38 ? -15.188 3.783 4.277 1 91.5 38 VAL B N 1
ATOM 1440 C CA . VAL B 1 38 ? -15.203 2.842 3.162 1 91.5 38 VAL B CA 1
ATOM 1441 C C . VAL B 1 38 ? -14.664 1.489 3.619 1 91.5 38 VAL B C 1
ATOM 1443 O O . VAL B 1 38 ? -13.688 1.426 4.371 1 91.5 38 VAL B O 1
ATOM 1446 N N . ILE B 1 39 ? -15.289 0.421 3.229 1 92.06 39 ILE B N 1
ATOM 1447 C CA . ILE B 1 39 ? -14.828 -0.938 3.492 1 92.06 39 ILE B CA 1
ATOM 1448 C C . ILE B 1 39 ? -14.578 -1.664 2.172 1 92.06 39 ILE B C 1
ATOM 1450 O O . ILE B 1 39 ? -15.43 -1.639 1.273 1 92.06 39 ILE B O 1
ATOM 1454 N N . ALA B 1 40 ? -13.398 -2.221 2.059 1 91.62 40 ALA B N 1
ATOM 1455 C CA . ALA B 1 40 ? -13.031 -3.047 0.913 1 91.62 40 ALA B CA 1
ATOM 1456 C C . ALA B 1 40 ? -12.43 -4.375 1.366 1 91.62 40 ALA B C 1
ATOM 1458 O O . ALA B 1 40 ? -11.234 -4.449 1.676 1 91.62 40 ALA B O 1
ATOM 1459 N N . GLY B 1 41 ? -13.266 -5.453 1.368 1 88.62 41 GLY B N 1
ATOM 1460 C CA . GLY B 1 41 ? -12.789 -6.699 1.941 1 88.62 41 GLY B CA 1
ATOM 1461 C C . GLY B 1 41 ? -12.414 -6.578 3.406 1 88.62 41 GLY B C 1
ATOM 1462 O O . GLY B 1 41 ? -13.234 -6.164 4.23 1 88.62 41 GLY B O 1
ATOM 1463 N N . ASP B 1 42 ? -11.133 -6.844 3.652 1 92.69 42 ASP B N 1
ATOM 1464 C CA . ASP B 1 42 ? -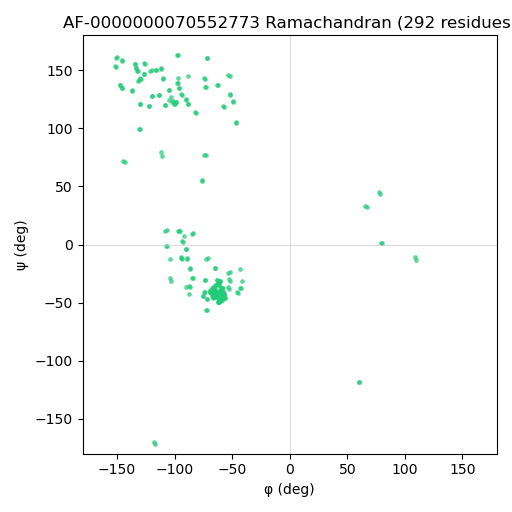10.648 -6.805 5.027 1 92.69 42 ASP B CA 1
ATOM 1465 C C . ASP B 1 42 ? -10.031 -5.449 5.352 1 92.69 42 ASP B C 1
ATOM 1467 O O . ASP B 1 42 ? -9.406 -5.281 6.402 1 92.69 42 ASP B O 1
ATOM 1471 N N . LEU B 1 43 ? -10.25 -4.516 4.461 1 95.75 43 LEU B N 1
ATOM 1472 C CA . LEU B 1 43 ? -9.633 -3.205 4.625 1 95.75 43 LEU B CA 1
ATOM 1473 C C . LEU B 1 43 ? -10.672 -2.158 5.016 1 95.75 43 LEU B C 1
ATOM 1475 O O . LEU B 1 43 ? -11.664 -1.968 4.312 1 95.75 43 LEU B O 1
ATOM 1479 N N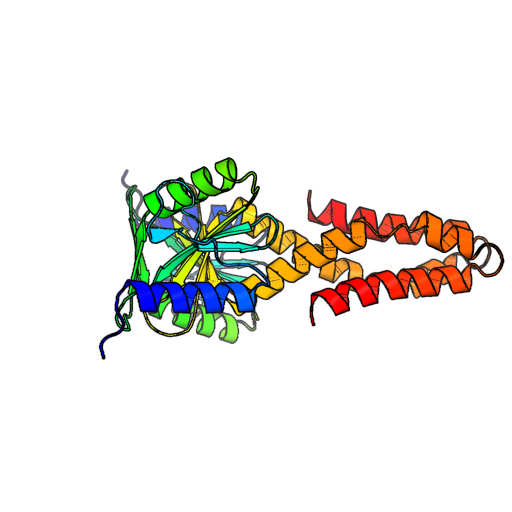 . PHE B 1 44 ? -10.461 -1.551 6.18 1 94.81 44 PHE B N 1
ATOM 1480 C CA . PHE B 1 44 ? -11.227 -0.4 6.648 1 94.81 44 PHE B CA 1
ATOM 1481 C C . PHE B 1 44 ? -10.523 0.902 6.281 1 94.81 44 PHE B C 1
ATOM 1483 O O . PHE B 1 44 ? -9.336 1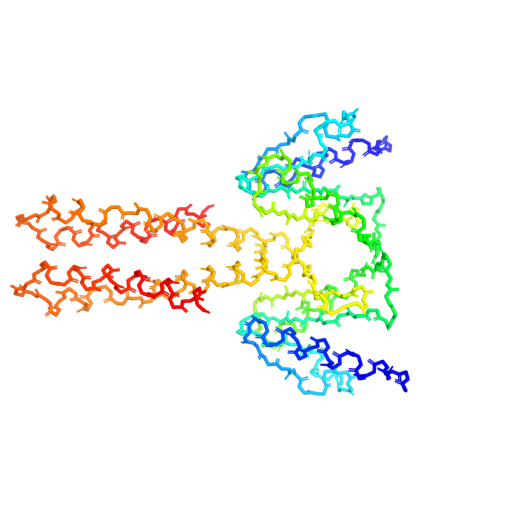.076 6.566 1 94.81 44 PHE B O 1
ATOM 1490 N N . ILE B 1 45 ? -11.281 1.822 5.656 1 96 45 ILE B N 1
ATOM 1491 C CA . ILE B 1 45 ? -10.648 3.061 5.223 1 96 45 ILE B CA 1
ATOM 1492 C C . ILE B 1 45 ? -11.359 4.254 5.852 1 96 45 ILE B C 1
ATOM 1494 O O . ILE B 1 45 ? -12.57 4.414 5.691 1 96 45 ILE B O 1
ATOM 1498 N N . GLU B 1 46 ? -10.664 4.977 6.578 1 94.69 46 GLU B N 1
ATOM 1499 C CA . GLU B 1 46 ? -11.109 6.281 7.07 1 94.69 46 GLU B CA 1
ATOM 1500 C C . GLU B 1 46 ? -10.719 7.395 6.105 1 94.69 46 GLU B C 1
ATOM 1502 O O . GLU B 1 46 ? -9.539 7.559 5.781 1 94.69 46 GLU B O 1
ATOM 1507 N N . ALA B 1 47 ? -11.672 8.195 5.656 1 94.62 47 ALA B N 1
ATOM 1508 C CA . ALA B 1 47 ? -11.414 9.227 4.652 1 94.62 47 ALA B CA 1
ATOM 1509 C C . ALA B 1 47 ? -11.375 10.617 5.289 1 94.62 47 ALA B C 1
ATOM 1511 O O . ALA B 1 47 ? -12.188 10.93 6.156 1 94.62 47 ALA B O 1
ATOM 1512 N N . LYS B 1 48 ? -10.352 11.383 4.934 1 94.5 48 LYS B N 1
ATOM 1513 C CA . LYS B 1 48 ? -10.18 12.773 5.348 1 94.5 48 LYS B CA 1
ATOM 1514 C C . LYS B 1 48 ? -9.883 13.672 4.148 1 94.5 48 LYS B C 1
ATOM 1516 O O . LYS B 1 48 ? -8.898 13.461 3.439 1 94.5 48 LYS B O 1
ATOM 1521 N N . THR B 1 49 ? -10.734 14.672 3.932 1 94.75 49 THR B N 1
ATOM 1522 C CA . THR B 1 49 ? -10.523 15.547 2.785 1 94.75 49 THR B CA 1
ATOM 1523 C C . THR B 1 49 ? -10.555 17.016 3.211 1 94.75 49 THR B C 1
ATOM 1525 O O . THR B 1 49 ? -11.328 17.391 4.094 1 94.75 49 THR B O 1
ATOM 1528 N N . LYS B 1 50 ? -9.664 17.797 2.566 1 95.44 50 LYS B N 1
ATOM 1529 C CA . LYS B 1 50 ? -9.734 19.234 2.729 1 95.44 50 LYS B CA 1
ATOM 1530 C C . LYS B 1 50 ? -10.922 19.812 1.964 1 95.44 50 LYS B C 1
ATOM 1532 O O . LYS B 1 50 ? -11.234 19.375 0.857 1 95.44 50 LYS B O 1
ATOM 1537 N N . MET B 1 51 ? -11.523 20.797 2.566 1 93.44 51 MET B N 1
ATOM 1538 C CA . MET B 1 51 ? -12.664 21.438 1.93 1 93.44 51 MET B CA 1
ATOM 1539 C C . MET B 1 51 ? -12.234 22.203 0.678 1 93.44 51 MET B C 1
ATOM 1541 O O . MET B 1 51 ? -12.953 22.203 -0.325 1 93.44 51 MET B O 1
ATOM 1545 N N . ASN B 1 52 ? -11.109 22.828 0.776 1 94 52 ASN B N 1
ATOM 1546 C CA . ASN B 1 52 ? -10.523 23.562 -0.335 1 94 52 ASN B CA 1
ATOM 1547 C C . ASN B 1 52 ? -9.133 23.047 -0.693 1 94 52 ASN B C 1
ATOM 1549 O O . ASN B 1 52 ? -8.438 22.5 0.162 1 94 52 ASN B O 1
ATOM 1553 N N . PRO B 1 53 ? -8.867 23.203 -2.025 1 95.44 53 PRO B N 1
ATOM 1554 C CA . PRO B 1 53 ? -7.527 22.734 -2.412 1 95.44 53 PRO B CA 1
ATOM 1555 C C . PRO B 1 53 ? -6.426 23.328 -1.53 1 95.44 53 PRO B C 1
ATOM 1557 O O . PRO B 1 53 ? -6.426 24.531 -1.247 1 95.44 53 PRO B O 1
ATOM 1560 N N . SER B 1 54 ? -5.613 22.5 -1.048 1 97.5 54 SER B N 1
ATOM 1561 C CA . SER B 1 54 ? -4.531 22.859 -0.143 1 97.5 54 SER B CA 1
ATOM 1562 C C . SER B 1 54 ? -3.221 22.203 -0.547 1 97.5 54 SER B C 1
ATOM 1564 O O . SER B 1 54 ? -3.225 21.156 -1.192 1 97.5 54 SER B O 1
ATOM 1566 N N . GLN B 1 55 ? -2.162 22.844 -0.223 1 97.94 55 GLN B N 1
ATOM 1567 C CA . GLN B 1 55 ? -0.843 22.312 -0.547 1 97.94 55 GLN B CA 1
ATOM 1568 C C . GLN B 1 55 ? -0.316 21.422 0.578 1 97.94 55 GLN B C 1
ATOM 1570 O O . GLN B 1 55 ? 0.76 20.828 0.458 1 97.94 55 GLN B O 1
ATOM 1575 N N . SER B 1 56 ? -1.071 21.359 1.623 1 98.25 56 SER B N 1
ATOM 1576 C CA . SER B 1 56 ? -0.67 20.531 2.746 1 98.25 56 SER B CA 1
ATOM 1577 C C . SER B 1 56 ? -1.884 20 3.508 1 98.25 56 SER B C 1
ATOM 1579 O O . SER B 1 56 ? -2.99 20.531 3.354 1 98.25 56 SER B O 1
ATOM 1581 N N . ILE B 1 57 ? -1.705 18.969 4.27 1 97.88 57 ILE B N 1
ATOM 1582 C CA . ILE B 1 57 ? -2.721 18.406 5.148 1 97.88 57 ILE B CA 1
ATOM 1583 C C . ILE B 1 57 ? -2.061 17.859 6.418 1 97.88 57 ILE B C 1
ATOM 1585 O O . ILE B 1 57 ? -0.989 17.25 6.355 1 97.88 57 ILE B O 1
ATOM 1589 N N . THR B 1 58 ? -2.631 18.156 7.492 1 98.06 58 THR B N 1
ATOM 1590 C CA . THR B 1 58 ? -2.135 17.641 8.766 1 98.06 58 THR B CA 1
ATOM 1591 C C . THR B 1 58 ? -2.754 16.297 9.086 1 98.06 58 THR B C 1
ATOM 1593 O O . THR B 1 58 ? -3.977 16.172 9.172 1 98.06 58 THR B O 1
ATOM 1596 N N . VAL B 1 59 ? -1.904 15.328 9.227 1 97.81 59 VAL B N 1
ATOM 1597 C CA . VAL B 1 59 ? -2.34 13.992 9.617 1 97.81 59 VAL B CA 1
ATOM 1598 C C . VAL B 1 59 ? -2.174 13.812 11.125 1 97.81 59 VAL B C 1
ATOM 1600 O O . VAL B 1 59 ? -1.125 14.141 11.688 1 97.81 59 VAL B O 1
ATOM 1603 N N . LYS B 1 60 ? -3.17 13.273 11.68 1 97.81 60 LYS B N 1
ATOM 1604 C CA . LYS B 1 60 ? -3.156 13.102 13.133 1 97.81 60 LYS B CA 1
ATOM 1605 C C . LYS B 1 60 ? -3.02 11.633 13.508 1 97.81 60 LYS B C 1
ATOM 1607 O O . LYS B 1 60 ? -3.633 10.766 12.883 1 97.81 60 LYS B O 1
ATOM 1612 N N . LYS B 1 61 ? -2.291 11.406 14.547 1 96.88 61 LYS B N 1
ATOM 1613 C CA . LYS B 1 61 ? -2.148 10.055 15.078 1 96.88 61 LYS B CA 1
ATOM 1614 C C . LYS B 1 61 ? -3.496 9.492 15.523 1 96.88 61 LYS B C 1
ATOM 1616 O O . LYS B 1 61 ? -3.746 8.297 15.398 1 96.88 61 LYS B O 1
ATOM 1621 N N . SER B 1 62 ? -4.289 10.391 16.016 1 96.44 62 SER B N 1
ATOM 1622 C CA . SER B 1 62 ? -5.598 9.961 16.516 1 96.44 62 SER B CA 1
ATOM 1623 C C . SER B 1 62 ? -6.453 9.391 15.391 1 96.44 62 SER B C 1
ATOM 1625 O O . SER B 1 62 ? -7.297 8.523 15.625 1 96.44 62 SER B O 1
ATOM 1627 N N . TRP B 1 63 ? -6.305 9.867 14.094 1 94.88 63 TRP B N 1
ATOM 1628 C CA . TRP B 1 63 ? -7.004 9.281 12.953 1 94.88 63 TRP B CA 1
ATOM 1629 C C . TRP B 1 63 ? -6.637 7.809 12.789 1 94.88 63 TRP B C 1
ATOM 1631 O O . TRP B 1 63 ? -7.508 6.973 12.539 1 94.88 63 TRP B O 1
ATOM 1641 N N . ILE B 1 64 ? -5.371 7.559 12.992 1 96.44 64 ILE B N 1
ATOM 1642 C CA . ILE B 1 64 ? -4.824 6.223 12.789 1 96.44 64 ILE B CA 1
ATOM 1643 C C . ILE B 1 64 ? -5.312 5.289 13.898 1 96.44 64 ILE B C 1
ATOM 1645 O O . ILE B 1 64 ? -5.793 4.188 13.625 1 96.44 64 ILE B O 1
ATOM 1649 N N . ASP B 1 65 ? -5.207 5.801 15.086 1 95.31 65 ASP B N 1
ATOM 1650 C CA . ASP B 1 65 ? -5.652 5.004 16.234 1 95.31 65 ASP B CA 1
ATOM 1651 C C . ASP B 1 65 ? -7.137 4.664 16.125 1 95.31 65 ASP B C 1
ATOM 1653 O O . ASP B 1 65 ? -7.539 3.525 16.359 1 95.31 65 ASP B O 1
ATOM 1657 N N . LYS B 1 66 ? -7.898 5.602 15.766 1 93 66 LYS B N 1
ATOM 1658 C CA . LYS B 1 66 ? -9.336 5.398 15.625 1 93 66 LYS B CA 1
ATOM 1659 C C . LYS B 1 66 ? -9.648 4.406 14.508 1 93 66 LYS B C 1
ATOM 1661 O O . LYS B 1 66 ? -10.516 3.547 14.656 1 93 66 LYS B O 1
ATOM 1666 N N . ALA B 1 67 ? -8.969 4.586 13.359 1 94.31 67 ALA B N 1
ATOM 1667 C CA . ALA B 1 67 ? -9.172 3.666 12.242 1 94.31 67 ALA B CA 1
ATOM 1668 C C . ALA B 1 67 ? -8.852 2.23 12.648 1 94.31 67 ALA B C 1
ATOM 1670 O O . ALA B 1 67 ? -9.57 1.299 12.281 1 94.31 67 ALA B O 1
ATOM 1671 N N . LYS B 1 68 ? -7.773 2.105 13.383 1 95.06 68 LYS B N 1
ATOM 1672 C CA . LYS B 1 68 ? -7.387 0.783 13.867 1 95.06 68 LYS B CA 1
ATOM 1673 C C . LYS B 1 68 ? -8.461 0.194 14.773 1 95.06 68 LYS B C 1
ATOM 1675 O O . LYS B 1 68 ? -8.875 -0.955 14.594 1 95.06 68 LYS B O 1
ATOM 1680 N N . GLU B 1 69 ? -8.898 0.974 15.695 1 93.31 69 GLU B N 1
ATOM 1681 C CA . GLU B 1 69 ? -9.93 0.528 16.625 1 93.31 69 GLU B CA 1
ATOM 1682 C C . GLU B 1 69 ? -11.203 0.141 15.891 1 93.31 69 GLU B C 1
ATOM 1684 O O . GLU B 1 69 ? -11.805 -0.897 16.172 1 93.31 69 GLU B O 1
ATOM 1689 N N . GLN B 1 70 ? -11.617 0.959 14.969 1 90.19 70 GLN B N 1
ATOM 1690 C CA . GLN B 1 70 ? -12.844 0.711 14.219 1 90.19 70 GLN B CA 1
ATOM 1691 C C . GLN B 1 70 ? -12.703 -0.527 13.336 1 90.19 70 GLN B C 1
ATOM 1693 O O . GLN B 1 70 ? -13.648 -1.312 13.203 1 90.19 70 GLN B O 1
ATOM 1698 N N . SER B 1 71 ? -11.547 -0.59 12.727 1 93.31 71 SER B N 1
ATOM 1699 C CA . SER B 1 71 ? -11.312 -1.771 11.898 1 93.31 71 SER B CA 1
ATOM 1700 C C . SER B 1 71 ? -11.461 -3.051 12.711 1 93.31 71 SER B C 1
ATOM 1702 O O . SER B 1 71 ? -12.102 -4.004 12.273 1 93.31 71 SER B O 1
ATOM 1704 N N . LEU B 1 72 ? -10.898 -3.076 13.898 1 92.12 72 LEU B N 1
ATOM 1705 C CA . LEU B 1 72 ? -10.984 -4.23 14.789 1 92.12 72 LEU B CA 1
ATOM 1706 C C . LEU B 1 72 ? -12.422 -4.492 15.211 1 92.12 72 LEU B C 1
ATOM 1708 O O . LEU B 1 72 ? -12.867 -5.641 15.234 1 92.12 72 LEU B O 1
ATOM 1712 N N . ALA B 1 73 ? -13.102 -3.459 15.523 1 88.62 73 ALA B N 1
ATOM 1713 C CA . ALA B 1 73 ? -14.5 -3.574 15.938 1 88.62 73 ALA B CA 1
ATOM 1714 C C . ALA B 1 73 ? -15.352 -4.18 14.82 1 88.62 73 ALA B C 1
ATOM 1716 O O . ALA B 1 73 ? -16.328 -4.891 15.094 1 88.62 73 ALA B O 1
ATOM 1717 N N . MET B 1 74 ? -14.984 -3.904 13.602 1 87.94 74 MET B N 1
ATOM 1718 C CA . MET B 1 74 ? -15.727 -4.391 12.445 1 87.94 74 MET B CA 1
ATOM 1719 C C . MET B 1 74 ? -15.156 -5.715 11.953 1 87.94 74 MET B C 1
ATOM 1721 O O . MET B 1 74 ? -15.516 -6.184 10.867 1 87.94 74 MET B O 1
ATOM 1725 N N . ARG B 1 75 ? -14.109 -6.23 12.688 1 92.25 75 ARG B N 1
ATOM 1726 C CA . ARG B 1 75 ? -13.477 -7.512 12.391 1 92.25 75 ARG B CA 1
ATOM 1727 C C . ARG B 1 75 ? -12.742 -7.461 11.055 1 92.25 75 ARG B C 1
ATOM 1729 O O . ARG B 1 75 ? -12.836 -8.398 10.258 1 92.25 75 ARG B O 1
ATOM 1736 N N . LYS B 1 76 ? -12.227 -6.277 10.766 1 91.81 76 LYS B N 1
ATOM 1737 C CA . LYS B 1 76 ? -11.312 -6.09 9.641 1 91.81 76 LYS B CA 1
ATOM 1738 C C . LYS B 1 76 ? -9.859 -6.113 10.102 1 91.81 76 LYS B C 1
ATOM 1740 O O . LYS B 1 76 ? -9.531 -5.574 11.164 1 91.81 76 LYS B O 1
ATOM 1745 N N . SER B 1 77 ? -9.031 -6.742 9.344 1 93.19 77 SER B N 1
ATOM 1746 C CA . SER B 1 77 ? -7.648 -6.945 9.766 1 93.19 77 SER B CA 1
ATOM 1747 C C . SER B 1 77 ? -6.77 -5.762 9.375 1 93.19 77 SER B C 1
ATOM 1749 O O . SER B 1 77 ? -5.684 -5.578 9.93 1 93.19 77 SER B O 1
ATOM 1751 N N . ASP B 1 78 ? -7.293 -5.031 8.391 1 96.06 78 ASP B N 1
ATOM 1752 C CA . ASP B 1 78 ? -6.457 -3.951 7.875 1 96.06 78 ASP B CA 1
ATOM 1753 C C . ASP B 1 78 ? -7.199 -2.617 7.914 1 96.06 78 ASP B C 1
ATOM 1755 O O . ASP B 1 78 ? -8.43 -2.586 7.949 1 96.06 78 ASP B O 1
ATOM 1759 N N . TYR B 1 79 ? -6.422 -1.591 7.965 1 97.12 79 TYR B N 1
ATOM 1760 C CA . TYR B 1 79 ? -6.977 -0.242 7.93 1 97.12 79 TYR B CA 1
ATOM 1761 C C . TYR B 1 79 ? -6.047 0.712 7.191 1 97.12 79 TYR B C 1
ATOM 1763 O O . TYR B 1 79 ? -4.855 0.43 7.031 1 97.12 79 TYR B O 1
ATOM 1771 N N . ALA B 1 80 ? -6.602 1.803 6.715 1 98.06 80 ALA B N 1
ATOM 1772 C CA . ALA B 1 80 ? -5.875 2.877 6.043 1 98.06 80 ALA B CA 1
ATOM 1773 C C . ALA B 1 80 ? -6.578 4.219 6.234 1 98.06 80 ALA B C 1
ATOM 1775 O O . ALA B 1 80 ? -7.781 4.262 6.508 1 98.06 80 ALA B O 1
ATOM 1776 N N . ILE B 1 81 ? -5.82 5.254 6.172 1 97.69 81 ILE B N 1
ATOM 1777 C CA . ILE B 1 81 ? -6.363 6.605 6.066 1 97.69 81 ILE B CA 1
ATOM 1778 C C . ILE B 1 81 ? -6.242 7.098 4.625 1 97.69 81 ILE B C 1
ATOM 1780 O O . ILE B 1 81 ? -5.152 7.098 4.055 1 97.69 81 ILE B O 1
ATOM 1784 N N . ALA B 1 82 ? -7.324 7.453 4.051 1 97.56 82 ALA B N 1
ATOM 1785 C CA . ALA B 1 82 ? -7.297 8.102 2.744 1 97.56 82 ALA B CA 1
ATOM 1786 C C . ALA B 1 82 ? -7.441 9.617 2.883 1 97.56 82 ALA B C 1
ATOM 1788 O O . ALA B 1 82 ? -8.43 10.102 3.443 1 97.56 82 ALA B O 1
ATOM 1789 N N . VAL B 1 83 ? -6.449 10.32 2.385 1 97.62 83 VAL B N 1
ATOM 1790 C CA . VAL B 1 83 ? -6.492 11.773 2.498 1 97.62 83 VAL B CA 1
ATOM 1791 C C . VAL B 1 83 ? -6.574 12.398 1.107 1 97.62 83 VAL B C 1
ATOM 1793 O O . VAL B 1 83 ? -6.078 11.828 0.133 1 97.62 83 VAL B O 1
ATOM 1796 N N . SER B 1 84 ? -7.18 13.508 1.045 1 97.38 84 SER B N 1
ATOM 1797 C CA . SER B 1 84 ? -7.215 14.336 -0.156 1 97.38 84 SER B CA 1
ATOM 1798 C C . SER B 1 84 ? -6.875 15.789 0.164 1 97.38 84 SER B C 1
ATOM 1800 O O . SER B 1 84 ? -7.32 16.328 1.18 1 97.38 84 SER B O 1
ATOM 1802 N N . PHE B 1 85 ? -6.133 16.438 -0.704 1 97.81 85 PHE B N 1
ATOM 1803 C CA . PHE B 1 85 ? -5.727 17.828 -0.514 1 97.81 85 PHE B CA 1
ATOM 1804 C C . PHE B 1 85 ? -6.812 18.781 -0.998 1 97.81 85 PHE B C 1
ATOM 1806 O O . PHE B 1 85 ? -6.586 19.984 -1.101 1 97.81 85 PHE B O 1
ATOM 1813 N N . GLY B 1 86 ? -7.965 18.266 -1.308 1 95.19 86 GLY B N 1
ATOM 1814 C CA . GLY B 1 86 ? -9.07 19.078 -1.767 1 95.19 86 GLY B CA 1
ATOM 1815 C C . GLY B 1 86 ? -9.383 18.906 -3.24 1 95.19 86 GLY B C 1
ATOM 1816 O O . GLY B 1 86 ? -10.391 19.406 -3.738 1 95.19 86 GLY B O 1
ATOM 1817 N N . ASP B 1 87 ? -8.562 18.266 -3.973 1 94.19 87 ASP B N 1
ATOM 1818 C CA . ASP B 1 87 ? -8.773 17.844 -5.355 1 94.19 87 ASP B CA 1
ATOM 1819 C C . ASP B 1 87 ? -9.219 16.391 -5.422 1 94.19 87 ASP B C 1
ATOM 1821 O O . ASP B 1 87 ? -9.164 15.672 -4.422 1 94.19 87 ASP B O 1
ATOM 1825 N N . PRO B 1 88 ? -9.758 15.969 -6.508 1 94.12 88 PRO B N 1
ATOM 1826 C CA . PRO B 1 88 ? -10.266 14.602 -6.621 1 94.12 88 PRO B CA 1
ATOM 1827 C C . PRO B 1 88 ? -9.148 13.57 -6.789 1 94.12 88 PRO B C 1
ATOM 1829 O O . PRO B 1 88 ? -9.117 12.844 -7.785 1 94.12 88 PRO B O 1
ATOM 1832 N N . LYS B 1 89 ? -8.25 13.539 -5.969 1 96.31 89 LYS B N 1
ATOM 1833 C CA . LYS B 1 89 ? -7.145 12.586 -5.871 1 96.31 89 LYS B CA 1
ATOM 1834 C C . LYS B 1 89 ? -6.914 12.156 -4.426 1 96.31 89 LYS B C 1
ATOM 1836 O O . LYS B 1 89 ? -6.898 12.992 -3.521 1 96.31 89 LYS B O 1
ATOM 1841 N N . ASP B 1 90 ? -6.789 10.875 -4.262 1 97.44 90 ASP B N 1
ATOM 1842 C CA . ASP B 1 90 ? -6.609 10.367 -2.906 1 97.44 90 ASP B CA 1
ATOM 1843 C C . ASP B 1 90 ? -5.207 9.789 -2.719 1 97.44 90 ASP B C 1
ATOM 1845 O O . ASP B 1 90 ? -4.578 9.344 -3.682 1 97.44 90 ASP B O 1
ATOM 1849 N N . TYR B 1 91 ? -4.75 9.844 -1.574 1 98.38 91 TYR B N 1
ATOM 1850 C CA . TYR B 1 91 ? -3.535 9.195 -1.09 1 98.38 91 TYR B CA 1
ATOM 1851 C C . TYR B 1 91 ? -3.822 8.352 0.145 1 98.38 91 TYR B C 1
ATOM 1853 O O . TYR B 1 91 ? -4.672 8.703 0.965 1 98.38 91 TYR B O 1
ATOM 1861 N N . TYR B 1 92 ? -3.143 7.316 0.272 1 98.62 92 TYR B N 1
ATOM 1862 C CA . TYR B 1 92 ? -3.408 6.398 1.375 1 98.62 92 TYR B CA 1
ATOM 1863 C C . TYR B 1 92 ? -2.234 6.359 2.346 1 98.62 92 TYR B C 1
ATOM 1865 O O . TYR B 1 92 ? -1.083 6.203 1.934 1 98.62 92 TYR B O 1
ATOM 1873 N N . LEU B 1 93 ? -2.535 6.539 3.559 1 98.75 93 LEU B N 1
ATOM 1874 C CA . LEU B 1 93 ? -1.588 6.328 4.648 1 98.75 93 LEU B CA 1
ATOM 1875 C C . LEU B 1 93 ? -1.797 4.961 5.289 1 98.75 93 LEU B C 1
ATOM 1877 O O . LEU B 1 93 ? -2.881 4.668 5.805 1 98.75 93 LEU B O 1
ATOM 1881 N N . ILE B 1 94 ? -0.739 4.18 5.289 1 98.56 94 ILE B N 1
ATOM 1882 C CA . ILE B 1 94 ? -0.833 2.836 5.855 1 98.56 94 ILE B CA 1
ATOM 1883 C C . ILE B 1 94 ? 0.372 2.568 6.754 1 98.56 94 ILE B C 1
ATOM 1885 O O . ILE B 1 94 ? 1.421 3.199 6.602 1 98.56 94 ILE B O 1
ATOM 1889 N N . GLU B 1 95 ? 0.162 1.668 7.676 1 97.62 95 GLU B N 1
ATOM 1890 C CA . GLU B 1 95 ? 1.24 1.313 8.594 1 97.62 95 GLU B CA 1
ATOM 1891 C C . GLU B 1 95 ? 2.322 0.503 7.887 1 97.62 95 GLU B C 1
ATOM 1893 O O . GLU B 1 95 ? 2.076 -0.085 6.832 1 97.62 95 GLU B O 1
ATOM 1898 N N . ASP B 1 96 ? 3.453 0.49 8.484 1 96.5 96 ASP B N 1
ATOM 1899 C CA . ASP B 1 96 ? 4.625 -0.159 7.902 1 96.5 96 ASP B CA 1
ATOM 1900 C C . ASP B 1 96 ? 4.375 -1.649 7.684 1 96.5 96 ASP B C 1
ATOM 1902 O O . ASP B 1 96 ? 4.703 -2.191 6.625 1 96.5 96 ASP B O 1
ATOM 1906 N N . SER B 1 97 ? 3.703 -2.328 8.633 1 94.62 97 SER B N 1
ATOM 1907 C CA . SER B 1 97 ? 3.455 -3.76 8.508 1 94.62 97 SER B CA 1
ATOM 1908 C C . SER B 1 97 ? 2.564 -4.062 7.305 1 94.62 97 SER B C 1
ATOM 1910 O O . SER B 1 97 ? 2.793 -5.039 6.586 1 94.62 97 SER B O 1
ATOM 1912 N N . PHE B 1 98 ? 1.549 -3.254 7.117 1 96.62 98 PHE B N 1
ATOM 1913 C CA . PHE B 1 98 ? 0.649 -3.455 5.988 1 96.62 98 PHE B CA 1
ATOM 1914 C C . PHE B 1 98 ? 1.365 -3.18 4.672 1 96.62 98 PHE B C 1
ATOM 1916 O O . PHE B 1 98 ? 1.197 -3.922 3.701 1 96.62 98 PHE B O 1
ATOM 1923 N N . MET B 1 99 ? 2.166 -2.143 4.629 1 97.19 99 MET B N 1
ATOM 1924 C CA . MET B 1 99 ? 2.957 -1.849 3.438 1 97.19 99 MET B CA 1
ATOM 1925 C C . MET B 1 99 ? 3.873 -3.018 3.09 1 97.19 99 MET B C 1
ATOM 1927 O O . MET B 1 99 ? 3.947 -3.43 1.931 1 97.19 99 MET B O 1
ATOM 1931 N N . GLU B 1 100 ? 4.543 -3.484 4.082 1 93.75 100 GLU B N 1
ATOM 1932 C CA . GLU B 1 100 ? 5.441 -4.613 3.869 1 93.75 100 GLU B CA 1
ATOM 1933 C C . GLU B 1 100 ? 4.695 -5.809 3.277 1 93.75 100 GLU B C 1
ATOM 1935 O O . GLU B 1 100 ? 5.176 -6.441 2.334 1 93.75 100 GLU B O 1
ATOM 1940 N N . GLU B 1 101 ? 3.6 -6.086 3.828 1 93.81 101 GLU B N 1
ATOM 1941 C CA . GLU B 1 101 ? 2.787 -7.199 3.342 1 93.81 101 GLU B CA 1
ATOM 1942 C C . GLU B 1 101 ? 2.375 -6.984 1.889 1 93.81 101 GLU B C 1
ATOM 1944 O O . GLU B 1 101 ? 2.434 -7.914 1.079 1 93.81 101 GLU B O 1
ATOM 1949 N N . LEU B 1 102 ? 1.947 -5.789 1.579 1 95.25 102 LEU B N 1
ATOM 1950 C CA . LEU B 1 102 ? 1.49 -5.48 0.229 1 95.25 102 LEU B CA 1
ATOM 1951 C C . LEU B 1 102 ? 2.637 -5.582 -0.771 1 95.25 102 LEU B C 1
ATOM 1953 O O . LEU B 1 102 ? 2.455 -6.09 -1.881 1 95.25 102 LEU B O 1
ATOM 1957 N N . LEU B 1 103 ? 3.764 -5.102 -0.348 1 94.12 103 LEU B N 1
ATOM 1958 C CA . LEU B 1 103 ? 4.926 -5.195 -1.224 1 94.12 103 LEU B CA 1
ATOM 1959 C C . LEU B 1 103 ? 5.332 -6.652 -1.432 1 94.12 103 LEU B C 1
ATOM 1961 O O . LEU B 1 103 ? 5.766 -7.031 -2.523 1 94.12 103 LEU B O 1
ATOM 1965 N N . LYS B 1 104 ? 5.227 -7.426 -0.392 1 90.5 104 LYS B N 1
ATOM 1966 C CA . LYS B 1 104 ? 5.504 -8.852 -0.516 1 90.5 104 LYS B CA 1
ATOM 1967 C C . LYS B 1 104 ? 4.531 -9.523 -1.481 1 90.5 104 LYS B C 1
ATOM 1969 O O . LYS B 1 104 ? 4.926 -10.375 -2.275 1 90.5 104 LYS B O 1
ATOM 1974 N N . ALA B 1 105 ? 3.303 -9.148 -1.388 1 90.75 105 ALA B N 1
ATOM 1975 C CA . ALA B 1 105 ? 2.305 -9.688 -2.309 1 90.75 105 ALA B CA 1
ATOM 1976 C C . ALA B 1 105 ? 2.654 -9.352 -3.756 1 90.75 105 ALA B C 1
ATOM 1978 O O . ALA B 1 105 ? 2.576 -10.219 -4.633 1 90.75 105 ALA B O 1
ATOM 1979 N N . ARG B 1 106 ? 2.99 -8.172 -3.973 1 91.25 106 ARG B N 1
ATOM 1980 C CA . ARG B 1 106 ? 3.375 -7.758 -5.316 1 91.25 106 ARG B CA 1
ATOM 1981 C C . ARG B 1 106 ? 4.562 -8.57 -5.82 1 91.25 106 ARG B C 1
ATOM 1983 O O . ARG B 1 106 ? 4.578 -9.008 -6.973 1 91.25 106 ARG B O 1
ATOM 1990 N N . GLU B 1 107 ? 5.484 -8.695 -4.945 1 88.44 107 GLU B N 1
ATOM 1991 C CA . GLU B 1 107 ? 6.664 -9.469 -5.316 1 88.44 107 GLU B CA 1
ATOM 1992 C C . GLU B 1 107 ? 6.297 -10.922 -5.605 1 88.44 107 GLU B C 1
ATOM 1994 O O . GLU B 1 107 ? 6.824 -11.523 -6.543 1 88.44 107 GLU B O 1
ATOM 1999 N N . ALA B 1 108 ? 5.461 -11.453 -4.789 1 86.12 108 ALA B N 1
ATOM 2000 C CA . ALA B 1 108 ? 5.004 -12.828 -5.008 1 86.12 108 ALA B CA 1
ATOM 2001 C C . ALA B 1 108 ? 4.355 -12.977 -6.383 1 86.12 108 ALA B C 1
ATOM 2003 O O . ALA B 1 108 ? 4.629 -13.938 -7.102 1 86.12 108 ALA B O 1
ATOM 2004 N N . VAL B 1 109 ? 3.555 -12.023 -6.727 1 87.75 109 VAL B N 1
ATOM 2005 C CA . VAL B 1 109 ? 2.885 -12.062 -8.023 1 87.75 109 VAL B CA 1
ATOM 2006 C C . VAL B 1 109 ? 3.92 -12.023 -9.141 1 87.75 109 VAL B C 1
ATOM 2008 O O . VAL B 1 109 ? 3.842 -12.797 -10.094 1 87.75 109 VAL B O 1
ATOM 2011 N N . LYS B 1 110 ? 4.84 -11.18 -9 1 85.19 110 LYS B N 1
ATOM 2012 C CA . LYS B 1 110 ? 5.891 -11.055 -10.008 1 85.19 110 LYS B CA 1
ATOM 2013 C C . LYS B 1 110 ? 6.645 -12.375 -10.18 1 85.19 110 LYS B C 1
ATOM 2015 O O . LYS B 1 110 ? 6.867 -12.828 -11.305 1 85.19 110 LYS B O 1
ATOM 2020 N N . GLN B 1 111 ? 6.992 -12.992 -9.086 1 82.62 111 GLN B N 1
ATOM 2021 C CA . GLN B 1 111 ? 7.766 -14.227 -9.133 1 82.62 111 GLN B CA 1
ATOM 2022 C C . GLN B 1 111 ? 6.941 -15.367 -9.711 1 82.62 111 GLN B C 1
ATOM 2024 O O . GLN B 1 111 ? 7.457 -16.188 -10.477 1 82.62 111 GLN B O 1
ATOM 2029 N N . VAL B 1 112 ? 5.75 -15.398 -9.305 1 80.88 112 VAL B N 1
ATOM 2030 C CA . VAL B 1 112 ? 4.871 -16.438 -9.82 1 80.88 112 VAL B CA 1
ATOM 2031 C C . VAL B 1 112 ? 4.734 -16.297 -11.336 1 80.88 112 VAL B C 1
ATOM 2033 O O . VAL B 1 112 ? 4.727 -17.281 -12.062 1 80.88 112 VAL B O 1
ATOM 2036 N N . GLN B 1 113 ? 4.625 -15.094 -11.82 1 79.75 113 GLN B N 1
ATOM 2037 C CA . GLN B 1 113 ? 4.488 -14.828 -13.25 1 79.75 113 GLN B CA 1
ATOM 2038 C C . GLN B 1 113 ? 5.738 -15.25 -14.008 1 79.75 113 GLN B C 1
ATOM 2040 O O . GLN B 1 113 ? 5.68 -15.516 -15.211 1 79.75 113 GLN B O 1
ATOM 2045 N N . GLU B 1 114 ? 6.84 -15.375 -13.305 1 79.5 114 GLU B N 1
ATOM 2046 C CA . GLU B 1 114 ? 8.109 -15.695 -13.945 1 79.5 114 GLU B CA 1
ATOM 2047 C C . GLU B 1 114 ? 8.383 -17.203 -13.914 1 79.5 114 GLU B C 1
ATOM 2049 O O . GLU B 1 114 ? 9.336 -17.672 -14.523 1 79.5 114 GLU B O 1
ATOM 2054 N N . ILE B 1 115 ? 7.656 -17.953 -13.172 1 74.81 115 ILE B N 1
ATOM 2055 C CA . ILE B 1 115 ? 7.836 -19.406 -13.117 1 74.81 115 ILE B CA 1
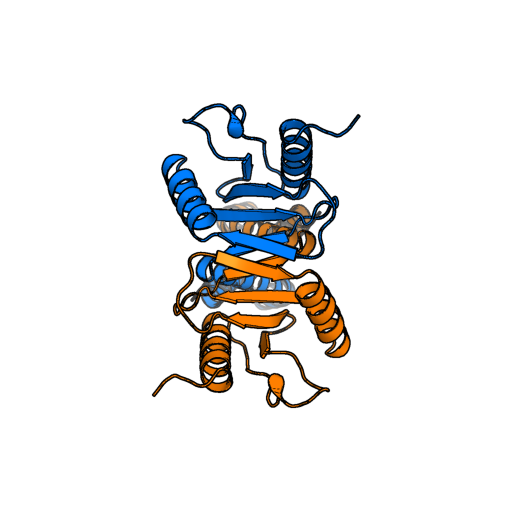ATOM 2056 C C . ILE B 1 115 ? 7.691 -20 -14.523 1 74.81 115 ILE B C 1
ATOM 2058 O O . ILE B 1 115 ? 6.691 -19.75 -15.203 1 74.81 115 ILE B O 1
ATOM 2062 N N . PRO B 1 116 ? 8.766 -20.594 -14.93 1 75.19 116 PRO B N 1
ATOM 2063 C CA . PRO B 1 116 ? 8.688 -21.266 -16.234 1 75.19 116 PRO B CA 1
ATOM 2064 C C . PRO B 1 116 ? 7.875 -22.547 -16.188 1 75.19 116 PRO B C 1
ATOM 2066 O O . PRO B 1 116 ? 8.438 -23.641 -16.266 1 75.19 116 PRO B O 1
ATOM 2069 N N . PHE B 1 117 ? 6.695 -22.453 -16.156 1 69.5 117 PHE B N 1
ATOM 2070 C CA . PHE B 1 117 ? 5.797 -23.594 -16 1 69.5 117 PHE B CA 1
ATOM 2071 C C . PHE B 1 117 ? 6.027 -24.609 -17.109 1 69.5 117 PHE B C 1
ATOM 2073 O O . PHE B 1 117 ? 6.043 -25.812 -16.859 1 69.5 117 PHE B O 1
ATOM 2080 N N . GLU B 1 118 ? 6.215 -24.156 -18.234 1 67.62 118 GLU B N 1
ATOM 2081 C CA . GLU B 1 118 ? 6.426 -25.031 -19.391 1 67.62 118 GLU B CA 1
ATOM 2082 C C . GLU B 1 118 ? 7.68 -25.891 -19.219 1 67.62 118 GLU B C 1
ATOM 2084 O O . GLU B 1 118 ? 7.672 -27.078 -19.516 1 67.62 118 GLU B O 1
ATOM 2089 N N . ASP B 1 119 ? 8.711 -25.25 -18.703 1 67 119 ASP B N 1
ATOM 2090 C CA . ASP B 1 119 ? 9.961 -25.969 -18.5 1 67 119 ASP B CA 1
ATOM 2091 C C . ASP B 1 119 ? 9.812 -27.047 -17.422 1 67 119 ASP B C 1
ATOM 2093 O O . ASP B 1 119 ? 10.367 -28.141 -17.547 1 67 119 ASP B O 1
ATOM 2097 N N . ILE B 1 120 ? 9.125 -26.797 -16.422 1 64.75 120 ILE B N 1
ATOM 2098 C CA . ILE B 1 120 ? 8.922 -27.734 -15.32 1 64.75 120 ILE B CA 1
ATOM 2099 C C . ILE B 1 120 ? 8.141 -28.953 -15.812 1 64.75 120 ILE B C 1
ATOM 2101 O O . ILE B 1 120 ? 8.492 -30.094 -15.508 1 64.75 120 ILE B O 1
ATOM 2105 N N . LEU B 1 121 ? 7.289 -28.766 -16.609 1 63.88 121 LEU B N 1
ATOM 2106 C CA . LEU B 1 121 ? 6.438 -29.828 -17.141 1 63.88 121 LEU B CA 1
ATOM 2107 C C . LEU B 1 121 ? 7.195 -30.688 -18.156 1 63.88 121 LEU B C 1
ATOM 2109 O O . LEU B 1 121 ? 7.062 -31.906 -18.156 1 63.88 121 LEU B O 1
ATOM 2113 N N . ASN B 1 122 ? 7.852 -30 -18.938 1 65.44 122 ASN B N 1
ATOM 2114 C CA . ASN B 1 122 ? 8.617 -30.734 -19.953 1 65.44 122 ASN B CA 1
ATOM 2115 C C . ASN B 1 122 ? 9.672 -31.625 -19.297 1 65.44 122 ASN B C 1
ATOM 2117 O O . ASN B 1 122 ? 9.969 -32.719 -19.828 1 65.44 122 ASN B O 1
ATOM 2121 N N . GLY B 1 123 ? 10.133 -31.156 -18.266 1 58.62 123 GLY B N 1
ATOM 2122 C CA . GLY B 1 123 ? 11.125 -31.969 -17.578 1 58.62 123 GLY B CA 1
ATOM 2123 C C . GLY B 1 123 ? 10.523 -33.188 -16.891 1 58.62 123 GLY B C 1
ATOM 2124 O O . GLY B 1 123 ? 11.25 -34.094 -16.516 1 58.62 123 GLY B O 1
ATOM 2125 N N . ALA B 1 124 ? 9.219 -33.219 -16.781 1 56.12 124 ALA B N 1
ATOM 2126 C CA . ALA B 1 124 ? 8.531 -34.312 -16.094 1 56.12 124 ALA B CA 1
ATOM 2127 C C . ALA B 1 124 ? 7.828 -35.219 -17.094 1 56.12 124 ALA B C 1
ATOM 2129 O O . ALA B 1 124 ? 6.883 -35.938 -16.734 1 56.12 124 ALA B O 1
ATOM 2130 N N . VAL B 1 125 ? 7.988 -35.219 -18.406 1 55.66 125 VAL B N 1
ATOM 2131 C CA . VAL B 1 125 ? 7.336 -35.969 -19.484 1 55.66 125 VAL B CA 1
ATOM 2132 C C . VAL B 1 125 ? 7.152 -37.406 -19.078 1 55.66 125 VAL B C 1
ATOM 2134 O O . VAL B 1 125 ? 6.109 -38 -19.328 1 55.66 125 VAL B O 1
ATOM 2137 N N . GLY B 1 126 ? 8.047 -37.906 -18.281 1 55.28 126 GLY B N 1
ATOM 2138 C CA . GLY B 1 126 ? 7.816 -39.312 -17.906 1 55.28 126 GLY B CA 1
ATOM 2139 C C . GLY B 1 126 ? 7.043 -39.438 -16.609 1 55.28 126 GLY B C 1
ATOM 2140 O O . GLY B 1 126 ? 6.531 -40.531 -16.297 1 55.28 126 GLY B O 1
ATOM 2141 N N . ASP B 1 127 ? 6.91 -38.344 -15.867 1 61.31 127 ASP B N 1
ATOM 2142 C CA . ASP B 1 127 ? 6.168 -38.344 -14.609 1 61.31 127 ASP B CA 1
ATOM 2143 C C . ASP B 1 127 ? 5.441 -37 -14.414 1 61.31 127 ASP B C 1
ATOM 2145 O O . ASP B 1 127 ? 5.914 -36.125 -13.68 1 61.31 127 ASP B O 1
ATOM 2149 N N . ILE B 1 128 ? 4.414 -36.844 -15.219 1 60.56 128 ILE B N 1
ATOM 2150 C CA . ILE B 1 128 ? 3.627 -35.625 -15.273 1 60.56 128 ILE B CA 1
ATOM 2151 C C . ILE B 1 128 ? 3.154 -35.25 -13.867 1 60.56 128 ILE B C 1
ATOM 2153 O O . ILE B 1 128 ? 3.117 -34.062 -13.508 1 60.56 128 ILE B O 1
ATOM 2157 N N . GLU B 1 129 ? 2.842 -36.25 -13.195 1 62 129 GLU B N 1
ATOM 2158 C CA . GLU B 1 129 ? 2.4 -36.031 -11.82 1 62 129 GLU B CA 1
ATOM 2159 C C . GLU B 1 129 ? 3.492 -35.344 -11 1 62 129 GLU B C 1
ATOM 2161 O O . GLU B 1 129 ? 3.217 -34.406 -10.25 1 62 129 GLU B O 1
ATOM 2166 N N . LEU B 1 130 ? 4.695 -35.812 -11.211 1 64.44 130 LEU B N 1
ATOM 2167 C CA . LEU B 1 130 ? 5.828 -35.219 -10.516 1 64.44 130 LEU B CA 1
ATOM 2168 C C . LEU B 1 130 ? 6.035 -33.781 -10.945 1 64.44 130 LEU B C 1
ATOM 2170 O O . LEU B 1 130 ? 6.309 -32.906 -10.117 1 64.44 130 LEU B O 1
ATOM 2174 N N . GLY B 1 131 ? 5.871 -33.562 -12.172 1 62.22 131 GLY B N 1
ATOM 2175 C CA . GLY B 1 131 ? 6.02 -32.188 -12.68 1 62.22 131 GLY B CA 1
ATOM 2176 C C . GLY B 1 131 ? 5.027 -31.219 -12.078 1 62.22 131 GLY B C 1
ATOM 2177 O O . GLY B 1 131 ? 5.395 -30.109 -11.719 1 62.22 131 GLY B O 1
ATOM 2178 N N . TRP B 1 132 ? 3.947 -31.766 -11.812 1 63.06 132 TRP B N 1
ATOM 2179 C CA . TRP B 1 132 ? 2.873 -30.969 -11.234 1 63.06 132 TRP B CA 1
ATOM 2180 C C . TRP B 1 132 ? 3.182 -30.609 -9.781 1 63.06 132 TRP B C 1
ATOM 2182 O O . TRP B 1 132 ? 3.053 -29.453 -9.383 1 63.06 132 TRP B O 1
ATOM 2192 N N . ASN B 1 133 ? 3.369 -31.594 -9.164 1 64.75 133 ASN B N 1
ATOM 2193 C CA . ASN B 1 133 ? 3.682 -31.375 -7.754 1 64.75 133 ASN B CA 1
ATOM 2194 C C . ASN B 1 133 ? 4.824 -30.375 -7.582 1 64.75 133 ASN B C 1
ATOM 2196 O O . ASN B 1 133 ? 4.781 -29.531 -6.695 1 64.75 133 ASN B O 1
ATOM 2200 N N . ARG B 1 134 ? 5.664 -30.406 -8.547 1 65.69 134 ARG B N 1
ATOM 2201 C CA . ARG B 1 134 ? 6.812 -29.516 -8.484 1 65.69 134 ARG B CA 1
ATOM 2202 C C . ARG B 1 134 ? 6.395 -28.062 -8.773 1 65.69 134 ARG B C 1
ATOM 2204 O O . ARG B 1 134 ? 6.883 -27.141 -8.133 1 65.69 134 ARG B O 1
ATOM 2211 N N . ALA B 1 135 ? 5.5 -28 -9.766 1 65 135 ALA B N 1
ATOM 2212 C CA . ALA B 1 135 ? 5.051 -26.656 -10.141 1 65 135 ALA B CA 1
ATOM 2213 C C . ALA B 1 135 ? 4.25 -26.016 -9.008 1 65 135 ALA B C 1
ATOM 2215 O O . ALA B 1 135 ? 4.469 -24.844 -8.672 1 65 135 ALA B O 1
ATOM 2216 N N . ILE B 1 136 ? 3.354 -26.75 -8.445 1 68.62 136 ILE B N 1
ATOM 2217 C CA . ILE B 1 136 ? 2.541 -26.266 -7.336 1 68.62 136 ILE B CA 1
ATOM 2218 C C . ILE B 1 136 ? 3.443 -25.906 -6.156 1 68.62 136 ILE B C 1
ATOM 2220 O O . ILE B 1 136 ? 3.291 -24.828 -5.559 1 68.62 136 ILE B O 1
ATOM 2224 N N . ASP B 1 137 ? 4.273 -26.781 -5.969 1 70.31 137 ASP B N 1
ATOM 2225 C CA . ASP B 1 137 ? 5.207 -26.547 -4.871 1 70.31 137 ASP B CA 1
ATOM 2226 C C . ASP B 1 137 ? 6.012 -25.266 -5.105 1 70.31 137 ASP B C 1
ATOM 2228 O O . ASP B 1 137 ? 6.262 -24.5 -4.168 1 70.31 137 ASP B O 1
ATOM 2232 N N . LYS B 1 138 ? 6.312 -25.125 -6.391 1 69.62 138 LYS B N 1
ATOM 2233 C CA . LYS B 1 138 ? 7.086 -23.922 -6.73 1 69.62 138 LYS B CA 1
ATOM 2234 C C . LYS B 1 138 ? 6.273 -22.656 -6.48 1 69.62 138 LYS B C 1
ATOM 2236 O O . LYS B 1 138 ? 6.797 -21.672 -5.957 1 69.62 138 LYS B O 1
ATOM 2241 N N . VAL B 1 139 ? 5.012 -22.688 -6.922 1 73.19 139 VAL B N 1
ATOM 2242 C CA . VAL B 1 139 ? 4.141 -21.547 -6.699 1 73.19 139 VAL B CA 1
ATOM 2243 C C . VAL B 1 139 ? 3.992 -21.297 -5.199 1 73.19 139 VAL B C 1
ATOM 2245 O O . VAL B 1 139 ? 4.203 -20.172 -4.73 1 73.19 139 VAL B O 1
ATOM 2248 N N . ARG B 1 140 ? 3.705 -22.297 -4.449 1 72.25 140 ARG B N 1
ATOM 2249 C CA . ARG B 1 140 ? 3.518 -22.188 -3.008 1 72.25 140 ARG B CA 1
ATOM 2250 C C . ARG B 1 140 ? 4.797 -21.719 -2.324 1 72.25 140 ARG B C 1
ATOM 2252 O O . ARG B 1 140 ? 4.762 -20.797 -1.496 1 72.25 140 ARG B O 1
ATOM 2259 N N . ARG B 1 141 ? 5.883 -22.312 -2.734 1 71.56 141 ARG B N 1
ATOM 2260 C CA . ARG B 1 141 ? 7.164 -21.953 -2.139 1 71.56 141 ARG B CA 1
ATOM 2261 C C . ARG B 1 141 ? 7.531 -20.5 -2.465 1 71.56 141 ARG B C 1
ATOM 2263 O O . ARG B 1 141 ? 8.062 -19.797 -1.617 1 71.56 141 ARG B O 1
ATOM 2270 N N . THR B 1 142 ? 7.207 -20.188 -3.721 1 70.12 142 THR B N 1
ATOM 2271 C CA . THR B 1 142 ? 7.512 -18.828 -4.141 1 70.12 142 THR B CA 1
ATOM 2272 C C . THR B 1 142 ? 6.746 -17.812 -3.291 1 70.12 142 THR B C 1
ATOM 2274 O O . THR B 1 142 ? 7.324 -16.844 -2.814 1 70.12 142 THR B O 1
ATOM 2277 N N . ILE B 1 143 ? 5.492 -18.062 -3.092 1 73 143 ILE B N 1
ATOM 2278 C CA . ILE B 1 143 ? 4.668 -17.156 -2.293 1 73 143 ILE B CA 1
ATOM 2279 C C . ILE B 1 143 ? 5.141 -17.188 -0.842 1 73 143 ILE B C 1
ATOM 2281 O O . ILE B 1 143 ? 5.312 -16.125 -0.224 1 73 143 ILE B O 1
ATOM 2285 N N . GLU B 1 144 ? 5.438 -18.312 -0.277 1 70.62 144 GLU B N 1
ATOM 2286 C CA . GLU B 1 144 ? 5.902 -18.453 1.101 1 70.62 144 GLU B CA 1
ATOM 2287 C C . GLU B 1 144 ? 7.234 -17.734 1.311 1 70.62 144 GLU B C 1
ATOM 2289 O O . GLU B 1 144 ? 7.441 -17.094 2.336 1 70.62 144 GLU B O 1
ATOM 2294 N N . GLU B 1 145 ? 8.102 -17.859 0.375 1 69.06 145 GLU B N 1
ATOM 2295 C CA . GLU B 1 145 ? 9.43 -17.281 0.475 1 69.06 145 GLU B CA 1
ATOM 2296 C C . GLU B 1 145 ? 9.367 -15.75 0.51 1 69.06 145 GLU B C 1
ATOM 2298 O O . GLU B 1 145 ? 10.148 -15.102 1.208 1 69.06 145 GLU B O 1
ATOM 2303 N N . VAL B 1 146 ? 8.383 -15.344 -0.249 1 69.94 146 VAL B N 1
ATOM 2304 C CA . VAL B 1 146 ? 8.266 -13.891 -0.301 1 69.94 146 VAL B CA 1
ATOM 2305 C C . VAL B 1 146 ? 7.695 -13.367 1.016 1 69.94 146 VAL B C 1
ATOM 2307 O O . VAL B 1 146 ? 8.055 -12.281 1.466 1 69.94 146 VAL B O 1
ATOM 2310 N N . TYR B 1 147 ? 6.879 -14.086 1.707 1 70.56 147 TYR B N 1
ATOM 2311 C CA . TYR B 1 147 ? 6.207 -13.633 2.922 1 70.56 147 TYR B CA 1
ATOM 2312 C C . TYR B 1 147 ? 7.051 -13.938 4.152 1 70.56 147 TYR B C 1
ATOM 2314 O O . TYR B 1 147 ? 6.75 -13.469 5.25 1 70.56 147 TYR B O 1
ATOM 2322 N N . GLU B 1 148 ? 8.078 -14.688 4.172 1 63.81 148 GLU B N 1
ATOM 2323 C CA . GLU B 1 148 ? 9.016 -14.906 5.27 1 63.81 148 GLU B CA 1
ATOM 2324 C C . GLU B 1 148 ? 9.977 -13.734 5.41 1 63.81 148 GLU B C 1
ATOM 2326 O O . GLU B 1 148 ? 10.273 -13.289 6.523 1 63.81 148 GLU B O 1
#

Secondary structure (DSSP, 8-state):
----HHHHHHHHHHHHHHHHT-EE-TTTTT-TT---SEEETTEEEEEEE-SS--SEEEEEHHHHHHHHHHHHHTT-SEEEEEEESSSS--EEEEEHHHHHHHHHHHHHHHHHHH--HHHHHHTTTT-HHHHHHHHHHHHHHHHHHHH-/----HHHHHHHHHHHHHHHHT-EE-TTTTT-SS---SEEETTEEEEEEE-SS--SEEEEEHHHHHHHHHHHHHTT-SEEEEEEESSSS--EEEEEHHHHHHHHHHHHHHHHHHH--HHHHHHTTTT-HHHHHHHHHHHHHHHHHHHH-

Sequence (296 aa):
MKDSTRAKSSKQEKRIAKAIGGRQVVGSGSTPFLKGDVIAGDLFIEAKTKMNPSQSITVKKSWIDKAKEQSLAMRKSDYAIAVSFGDPKDYYLIEDSFMEELLKAREAVKQVQEIPFEDILNGAVGDIELGWNRAIDKVRRTIEEVYEMKDSTRAKSSKQEKRIAKAIGGRQVVGSGSTPFLKGDVIAGDLFIEAKTKMNPSQSITVKKSWIDKAKEQSLAMRKSDYAIAVSFGDPKDYYLIEDSFMEELLKAREAVKQVQEIPFEDILNGAVGDIELGWNRAIDKVRRTIEEVYE

Solvent-accessible surface area (backbone atoms only — not comparable to full-atom values): 15402 Å² total; per-residue (Å²): 128,82,69,48,71,66,54,52,48,50,53,50,32,50,53,52,14,64,69,65,66,34,40,64,41,75,52,21,90,76,32,93,81,38,63,42,32,23,39,36,90,48,32,29,29,35,72,47,67,40,91,53,74,46,64,51,48,75,46,46,48,65,58,53,52,49,35,48,51,50,14,51,74,70,72,22,87,32,49,33,38,36,38,27,41,35,56,102,54,52,30,37,38,31,46,46,70,59,50,42,52,30,51,29,23,38,49,26,49,54,52,52,71,62,55,58,60,69,59,46,40,62,74,13,78,88,37,49,67,58,18,43,54,48,51,52,47,46,48,52,48,47,43,50,62,48,70,106,128,81,70,49,73,66,54,52,50,49,52,49,30,50,51,51,14,65,69,64,65,34,40,64,40,76,52,21,89,77,35,91,81,43,56,42,31,22,39,37,90,48,32,28,27,36,70,46,69,40,91,52,74,43,64,51,47,73,47,46,50,65,59,52,54,49,35,48,52,51,13,50,75,70,73,24,86,33,46,34,38,35,38,25,40,36,54,102,54,51,30,35,39,32,46,48,70,57,50,42,52,30,54,29,24,38,50,24,48,54,52,54,72,62,54,58,59,67,61,47,40,61,74,14,72,91,38,47,67,58,18,42,55,49,50,53,46,44,48,52,46,47,42,49,61,46,71,106

Radius of gyration: 22.02 Å; Cα contacts (8 Å, |Δi|>4): 486; chains: 2; bounding box: 48×66×44 Å

Organism: Lachnospira eligens (strain ATCC 27750 / DSM 3376 / VPI C15-48 / C15-B4) (NCBI:txid515620)